Protein AF-A0A5H7LPJ5-F1 (afdb_monomer_lite)

pLDDT: mean 84.42, std 12.91, range [49.91, 97.5]

Foldseek 3Di:
DPVVVVVVVVVVVVLVVLCVVCPVCVQVCLCVVLVQPLQAAKKWLDQVVPDPCVVLVSPDDDFTKIKGWHQDPLSKIKIAIFGLLCLLLQLQDLGWIKIWDRDDSVCVVDFTKIFIFDDDPNDRVPTDGQWIWGWDDADPPQSKTKIATPDGNSPRHDRMDMIHGPRPCRVVSVVVRSVSSNVSNVVVCVVCVVVVVVVVVVD

Structure (mmCIF, N/CA/C/O backbone):
data_AF-A0A5H7LPJ5-F1
#
_entry.id   AF-A0A5H7LPJ5-F1
#
loop_
_atom_site.group_PDB
_atom_site.id
_atom_site.type_symbol
_atom_site.label_atom_id
_atom_site.label_alt_id
_atom_site.label_comp_id
_atom_site.label_asym_id
_atom_site.label_entity_id
_atom_site.label_seq_id
_atom_site.pdbx_PDB_ins_code
_atom_site.Cartn_x
_atom_site.Cartn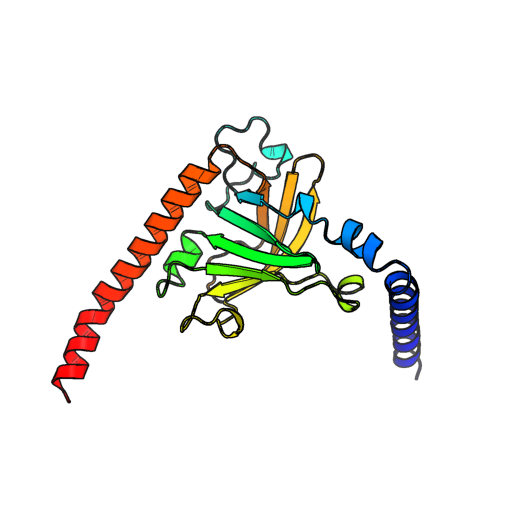_y
_atom_site.Cartn_z
_atom_site.occupancy
_atom_site.B_iso_or_equiv
_atom_site.auth_seq_id
_atom_site.auth_comp_id
_atom_site.auth_asym_id
_atom_site.auth_atom_id
_atom_site.pdbx_PDB_model_num
ATOM 1 N N . MET A 1 1 ? 9.572 -45.113 -7.202 1.00 51.09 1 MET A N 1
ATOM 2 C CA . MET A 1 1 ? 10.387 -44.044 -6.576 1.00 51.09 1 MET A CA 1
ATOM 3 C C . MET A 1 1 ? 11.071 -43.266 -7.692 1.00 51.09 1 MET A C 1
ATOM 5 O O . MET A 1 1 ? 12.027 -43.784 -8.238 1.00 51.09 1 MET A O 1
ATOM 9 N N . SER A 1 2 ? 10.556 -42.117 -8.139 1.00 57.97 2 SER A N 1
ATOM 10 C CA . SER A 1 2 ? 11.246 -41.360 -9.206 1.00 57.97 2 SER A CA 1
ATOM 11 C C . SER A 1 2 ? 10.898 -39.869 -9.174 1.00 57.97 2 SER A C 1
ATOM 13 O O . SER A 1 2 ? 11.783 -39.064 -8.932 1.00 57.97 2 SER A O 1
ATOM 15 N N . GLY A 1 3 ? 9.612 -39.494 -9.200 1.00 49.91 3 GLY A N 1
ATOM 16 C CA . GLY A 1 3 ? 9.219 -38.074 -9.206 1.00 49.91 3 GLY A CA 1
ATOM 17 C C . GLY A 1 3 ? 9.701 -37.254 -7.998 1.00 49.91 3 GLY A C 1
ATOM 18 O O . GLY A 1 3 ? 10.245 -36.174 -8.172 1.00 49.91 3 GLY A O 1
ATOM 19 N N . ARG A 1 4 ? 9.588 -37.785 -6.769 1.00 51.84 4 ARG A N 1
ATOM 20 C CA . ARG A 1 4 ? 9.979 -37.052 -5.544 1.00 51.84 4 ARG A CA 1
ATOM 21 C C . ARG A 1 4 ? 11.476 -36.734 -5.460 1.00 51.84 4 ARG A C 1
ATOM 23 O O . ARG A 1 4 ? 11.831 -35.691 -4.927 1.00 51.84 4 ARG A O 1
ATOM 30 N N . ILE A 1 5 ? 12.340 -37.609 -5.978 1.00 57.28 5 ILE A N 1
ATOM 31 C CA . ILE A 1 5 ? 13.799 -37.421 -5.931 1.00 57.28 5 ILE A CA 1
ATOM 32 C C . ILE A 1 5 ? 14.216 -36.385 -6.976 1.00 57.28 5 ILE A C 1
ATOM 34 O O . ILE A 1 5 ? 14.995 -35.488 -6.669 1.00 57.28 5 ILE A O 1
ATOM 38 N N . THR A 1 6 ? 13.631 -36.440 -8.175 1.00 54.81 6 THR A N 1
ATOM 39 C CA . THR A 1 6 ? 13.908 -35.463 -9.232 1.00 54.81 6 THR A CA 1
ATOM 40 C C . THR A 1 6 ? 13.458 -34.057 -8.833 1.00 54.81 6 THR A C 1
ATOM 42 O O . THR A 1 6 ? 14.228 -33.123 -9.023 1.00 54.81 6 THR A O 1
ATOM 45 N N . THR A 1 7 ? 12.280 -33.900 -8.209 1.00 59.12 7 THR A N 1
ATOM 46 C CA . THR A 1 7 ? 11.801 -32.600 -7.693 1.00 59.12 7 THR A CA 1
ATOM 47 C C . THR A 1 7 ? 12.672 -32.059 -6.557 1.00 59.12 7 THR A C 1
ATOM 49 O O . THR A 1 7 ? 12.912 -30.856 -6.491 1.00 59.12 7 THR A O 1
ATOM 52 N N . LEU A 1 8 ? 13.175 -32.932 -5.675 1.00 55.78 8 LEU A N 1
ATOM 53 C CA . LEU A 1 8 ? 14.124 -32.535 -4.632 1.00 55.78 8 LEU A CA 1
ATOM 54 C C . LEU A 1 8 ? 15.429 -32.026 -5.255 1.00 55.78 8 LEU A C 1
ATOM 56 O O . LEU A 1 8 ? 15.883 -30.947 -4.894 1.00 55.78 8 LEU A O 1
ATOM 60 N N . CYS A 1 9 ? 16.003 -32.737 -6.229 1.00 57.47 9 CYS A N 1
ATOM 61 C CA . CYS A 1 9 ? 17.249 -32.322 -6.878 1.00 57.47 9 CYS A CA 1
ATOM 62 C C . CYS A 1 9 ? 17.126 -30.993 -7.641 1.00 57.47 9 CYS A C 1
ATOM 64 O O . CYS A 1 9 ? 18.038 -30.172 -7.551 1.00 57.47 9 CYS A O 1
ATOM 66 N N . THR A 1 10 ? 16.019 -30.735 -8.346 1.00 61.94 10 THR A N 1
ATOM 67 C CA . THR A 1 10 ? 15.799 -29.428 -8.993 1.00 61.94 10 THR A CA 1
ATOM 68 C C . THR A 1 10 ? 15.574 -28.312 -7.980 1.00 61.94 10 THR A C 1
ATOM 70 O O . THR A 1 10 ? 16.163 -27.246 -8.134 1.00 61.94 10 THR A O 1
ATOM 73 N N . ALA A 1 11 ? 14.804 -28.550 -6.914 1.00 60.78 11 ALA A N 1
ATOM 74 C CA . ALA A 1 11 ? 14.627 -27.563 -5.848 1.00 60.78 11 ALA A CA 1
ATOM 75 C C . ALA A 1 11 ? 15.961 -27.227 -5.156 1.00 60.78 11 ALA A C 1
ATOM 77 O O . ALA A 1 11 ? 16.278 -26.054 -4.969 1.00 60.78 11 ALA A O 1
ATOM 78 N N . PHE A 1 12 ? 16.787 -28.235 -4.851 1.00 61.81 12 PHE A N 1
ATOM 79 C CA . PHE A 1 12 ? 18.124 -28.029 -4.290 1.00 61.81 12 PHE A CA 1
ATOM 80 C C . PHE A 1 12 ? 19.055 -27.294 -5.260 1.00 61.81 12 PHE A C 1
ATOM 82 O O . PHE A 1 12 ? 19.773 -26.397 -4.830 1.00 61.81 12 PHE A O 1
ATOM 89 N N . GLY A 1 13 ? 19.016 -27.607 -6.559 1.00 64.00 13 GLY A N 1
ATOM 90 C CA . GLY A 1 13 ? 19.804 -26.900 -7.573 1.00 64.00 13 GLY A CA 1
ATOM 91 C C . GLY A 1 13 ? 19.461 -25.409 -7.667 1.00 64.00 13 GLY A C 1
ATOM 92 O O . GLY A 1 13 ? 20.364 -24.574 -7.687 1.00 64.00 13 GLY A O 1
ATOM 93 N N . VAL A 1 14 ? 18.168 -25.065 -7.642 1.00 66.50 14 VAL A N 1
ATOM 94 C CA . VAL A 1 14 ? 17.697 -23.666 -7.646 1.00 66.50 14 VAL A CA 1
ATOM 95 C C . VAL A 1 14 ? 18.119 -22.938 -6.368 1.00 66.50 14 VAL A C 1
ATOM 97 O O . VAL A 1 14 ? 18.604 -21.811 -6.437 1.00 66.50 14 VAL A O 1
ATOM 100 N N . VAL A 1 15 ? 18.006 -23.588 -5.205 1.00 67.44 15 VAL A N 1
ATOM 101 C CA . VAL A 1 15 ? 18.429 -23.004 -3.922 1.00 67.44 15 VAL A CA 1
ATOM 102 C C . VAL A 1 15 ? 19.944 -22.783 -3.880 1.00 67.44 15 VAL A C 1
ATOM 104 O O . VAL A 1 15 ? 20.386 -21.720 -3.456 1.00 67.44 15 VAL A O 1
ATOM 107 N N . ILE A 1 16 ? 20.752 -23.735 -4.359 1.00 67.94 16 ILE A N 1
ATOM 108 C CA . ILE A 1 16 ? 22.219 -23.604 -4.394 1.00 67.94 16 ILE A CA 1
ATOM 109 C C . ILE A 1 16 ? 22.643 -22.466 -5.329 1.00 67.94 16 ILE A C 1
ATOM 111 O O . ILE A 1 16 ? 23.499 -21.664 -4.957 1.00 67.94 16 ILE A O 1
ATOM 115 N N . ALA A 1 17 ? 22.022 -22.350 -6.506 1.00 66.00 17 ALA A N 1
ATOM 116 C CA . ALA A 1 17 ? 22.286 -21.249 -7.430 1.00 66.00 17 ALA A CA 1
ATOM 117 C C . ALA A 1 17 ? 21.893 -19.887 -6.828 1.00 66.00 17 ALA A C 1
ATOM 119 O O . ALA A 1 17 ? 22.663 -18.932 -6.919 1.00 66.00 17 ALA A O 1
ATOM 120 N N . ALA A 1 18 ? 20.743 -19.810 -6.148 1.00 67.44 18 ALA A N 1
ATOM 121 C CA . ALA A 1 18 ? 20.301 -18.597 -5.464 1.00 67.44 18 ALA A CA 1
ATOM 122 C C . ALA A 1 18 ? 21.259 -18.191 -4.329 1.00 67.44 18 ALA A C 1
ATOM 124 O O . ALA A 1 18 ? 21.621 -17.022 -4.219 1.00 67.44 18 ALA A O 1
ATOM 125 N N . VAL A 1 19 ? 21.729 -19.147 -3.520 1.00 67.19 19 VAL A N 1
ATOM 126 C CA . VAL A 1 19 ? 22.700 -18.892 -2.440 1.00 67.19 19 VAL A CA 1
ATOM 127 C C . VAL A 1 19 ? 24.057 -18.456 -3.002 1.00 67.19 19 VAL A C 1
ATOM 129 O O . VAL A 1 19 ? 24.646 -17.498 -2.498 1.00 67.19 19 VAL A O 1
ATOM 132 N N . GLY A 1 20 ? 24.531 -19.123 -4.058 1.00 67.19 20 GLY A N 1
ATOM 133 C CA . GLY A 1 20 ? 25.801 -18.818 -4.720 1.00 67.19 20 GLY A CA 1
ATOM 134 C C . GLY A 1 20 ? 25.832 -17.445 -5.394 1.00 67.19 20 GLY A C 1
ATOM 135 O O . GLY A 1 20 ? 26.885 -16.815 -5.412 1.00 67.19 20 GLY A O 1
ATOM 136 N N . LEU A 1 21 ? 24.692 -16.955 -5.893 1.00 64.75 21 LEU A N 1
ATOM 137 C CA . LEU A 1 21 ? 24.551 -15.595 -6.428 1.00 64.75 21 LEU A CA 1
ATOM 138 C C . LEU A 1 21 ? 24.343 -14.549 -5.324 1.00 64.75 21 LEU A C 1
ATOM 140 O O . LEU A 1 21 ? 24.935 -13.475 -5.377 1.00 64.75 21 LEU A O 1
ATOM 144 N N . TYR A 1 22 ? 23.534 -14.847 -4.307 1.00 64.56 22 TYR A N 1
ATOM 145 C CA . TYR A 1 22 ? 23.178 -13.862 -3.286 1.00 64.56 22 TYR A CA 1
ATOM 146 C C . TYR A 1 22 ? 24.328 -13.499 -2.351 1.00 64.56 22 TYR A C 1
ATOM 148 O O . TYR A 1 22 ? 24.534 -12.324 -2.079 1.00 64.56 22 TYR A O 1
ATOM 156 N N . LEU A 1 23 ? 25.069 -14.478 -1.824 1.00 69.00 23 LEU A N 1
ATOM 157 C CA . LEU A 1 23 ? 26.097 -14.210 -0.811 1.00 69.00 23 LEU A CA 1
ATOM 158 C C . LEU A 1 23 ? 27.211 -13.253 -1.285 1.00 69.00 23 LEU A C 1
ATOM 160 O O . LEU A 1 23 ? 27.510 -12.317 -0.541 1.00 69.00 23 LEU A O 1
ATOM 164 N N . PRO A 1 24 ? 27.810 -13.424 -2.480 1.00 69.06 24 PRO A N 1
ATOM 165 C CA . PRO A 1 24 ? 28.863 -12.525 -2.951 1.00 69.06 24 PRO A CA 1
ATOM 166 C C . PRO A 1 24 ? 28.337 -11.171 -3.446 1.00 69.06 24 PRO A C 1
ATOM 168 O O . PRO A 1 24 ? 29.036 -10.172 -3.301 1.00 69.06 24 PRO A O 1
ATOM 171 N N . TYR A 1 25 ? 27.110 -11.110 -3.974 1.00 63.00 25 TYR A N 1
ATOM 172 C CA . TYR A 1 25 ? 26.548 -9.900 -4.592 1.00 63.00 25 TYR A CA 1
ATOM 173 C C . TYR A 1 25 ? 25.425 -9.261 -3.773 1.00 63.00 25 TYR A C 1
ATOM 175 O O . TYR A 1 25 ? 24.684 -8.432 -4.290 1.00 63.00 25 TYR A O 1
ATOM 183 N N . LYS A 1 26 ? 25.279 -9.615 -2.489 1.00 65.12 26 LYS A N 1
ATOM 184 C CA . LYS A 1 26 ? 24.148 -9.209 -1.636 1.00 65.12 26 LYS A CA 1
ATOM 185 C C . LYS A 1 26 ? 23.843 -7.716 -1.715 1.00 65.12 26 LYS A C 1
ATOM 187 O O . LYS A 1 26 ? 22.686 -7.341 -1.836 1.00 65.12 26 LYS A O 1
ATOM 192 N N . ASN A 1 27 ? 24.866 -6.867 -1.649 1.00 63.00 27 ASN A N 1
ATOM 193 C CA . ASN A 1 27 ? 24.681 -5.415 -1.647 1.00 63.00 27 ASN A CA 1
ATOM 194 C C . ASN A 1 27 ? 24.254 -4.879 -3.022 1.00 63.00 27 ASN A C 1
ATOM 196 O O . ASN A 1 27 ? 23.376 -4.026 -3.096 1.00 63.00 27 ASN A O 1
ATOM 200 N N . GLU A 1 28 ? 24.835 -5.403 -4.101 1.00 62.25 28 GLU A N 1
ATOM 201 C CA . GLU A 1 28 ? 24.525 -5.007 -5.481 1.00 62.25 28 GLU A CA 1
ATOM 202 C C . GLU A 1 28 ? 23.151 -5.520 -5.907 1.00 62.25 28 GLU A C 1
ATOM 204 O O . GLU A 1 28 ? 22.348 -4.768 -6.448 1.00 62.25 28 GLU A O 1
ATOM 209 N N . LEU A 1 29 ? 22.838 -6.771 -5.572 1.00 61.22 29 LEU A N 1
ATOM 210 C CA . LEU A 1 29 ? 21.514 -7.353 -5.740 1.00 61.22 29 LEU A CA 1
ATOM 211 C C . LEU A 1 29 ? 20.490 -6.621 -4.887 1.00 61.22 29 LEU A C 1
ATOM 213 O O . LEU A 1 29 ? 19.388 -6.390 -5.358 1.00 61.22 29 LEU A O 1
ATOM 217 N N . ASN A 1 30 ? 20.832 -6.200 -3.668 1.00 62.56 30 ASN A N 1
ATOM 218 C CA . ASN A 1 30 ? 19.891 -5.439 -2.864 1.00 62.56 30 ASN A CA 1
ATOM 219 C C . ASN A 1 30 ? 19.600 -4.058 -3.471 1.00 62.56 30 ASN A C 1
ATOM 221 O O . ASN A 1 30 ? 18.447 -3.632 -3.510 1.00 62.56 30 ASN A O 1
ATOM 225 N N . ALA A 1 31 ? 20.628 -3.375 -3.974 1.00 61.44 31 ALA A N 1
ATOM 226 C CA . ALA A 1 31 ? 20.469 -2.099 -4.662 1.00 61.44 31 ALA A CA 1
ATOM 227 C C . ALA A 1 31 ? 19.680 -2.248 -5.977 1.00 61.44 31 ALA A C 1
ATOM 229 O O . ALA A 1 31 ? 18.799 -1.437 -6.255 1.00 61.44 31 ALA A O 1
ATOM 230 N N . ALA A 1 32 ? 19.953 -3.303 -6.750 1.00 57.56 32 ALA A N 1
ATOM 231 C CA . ALA A 1 32 ? 19.346 -3.548 -8.056 1.00 57.56 32 ALA A CA 1
ATOM 232 C C . ALA A 1 32 ? 17.947 -4.186 -7.998 1.00 57.56 32 ALA A C 1
ATOM 234 O O . ALA A 1 32 ? 17.143 -3.926 -8.887 1.00 57.56 32 ALA A O 1
ATOM 235 N N . LEU A 1 33 ? 17.642 -5.009 -6.989 1.00 58.03 33 LEU A N 1
ATOM 236 C CA . LEU A 1 33 ? 16.351 -5.704 -6.842 1.00 58.03 33 LEU A CA 1
ATOM 237 C C . LEU A 1 33 ? 15.356 -4.951 -5.963 1.00 58.03 33 LEU A C 1
ATOM 239 O O . LEU A 1 33 ? 14.160 -5.183 -6.082 1.00 58.03 33 LEU A O 1
ATOM 243 N N . TYR A 1 34 ? 15.829 -4.099 -5.050 1.00 63.06 34 TYR A N 1
ATOM 244 C CA . TYR A 1 34 ? 14.953 -3.441 -4.070 1.00 63.06 34 TYR A CA 1
ATOM 245 C C . TYR A 1 34 ? 15.004 -1.917 -4.136 1.00 63.06 34 TYR A C 1
ATOM 247 O O . TYR A 1 34 ? 14.311 -1.257 -3.366 1.00 63.06 34 TYR A O 1
ATOM 255 N N . GLN A 1 35 ? 15.813 -1.386 -5.064 1.00 73.50 35 GLN A N 1
ATOM 256 C CA . GLN A 1 35 ? 15.653 -0.104 -5.758 1.00 73.50 35 GLN A CA 1
ATOM 257 C C . GLN A 1 35 ? 15.049 1.000 -4.895 1.00 73.50 35 GLN A C 1
ATOM 259 O O . GLN A 1 35 ? 13.997 1.577 -5.173 1.00 73.50 35 GLN A O 1
ATOM 264 N N . ARG A 1 36 ? 15.775 1.287 -3.815 1.00 82.44 36 ARG A N 1
ATOM 265 C CA . ARG A 1 36 ? 15.397 2.231 -2.766 1.00 82.44 36 ARG A CA 1
ATOM 266 C C . ARG A 1 36 ? 14.892 3.563 -3.319 1.00 82.44 36 ARG A C 1
ATOM 268 O O . ARG A 1 36 ? 13.888 4.078 -2.835 1.00 82.44 36 ARG A O 1
ATOM 275 N N . GLU A 1 37 ? 15.580 4.108 -4.319 1.00 85.19 37 GLU A N 1
ATOM 276 C CA . GLU A 1 37 ? 15.236 5.389 -4.949 1.00 85.19 37 GLU A CA 1
ATOM 277 C C . GLU A 1 37 ? 13.920 5.325 -5.728 1.00 85.19 37 GLU A C 1
ATOM 279 O O . GLU A 1 37 ? 13.111 6.256 -5.665 1.00 85.19 37 GLU A O 1
ATOM 284 N N . PHE A 1 38 ? 13.681 4.214 -6.427 1.00 90.44 38 PHE A N 1
ATOM 285 C CA . PHE A 1 38 ? 12.460 4.017 -7.190 1.00 90.44 38 PHE A CA 1
ATOM 286 C C . PHE A 1 38 ? 11.264 3.860 -6.263 1.00 90.44 38 PHE A C 1
ATOM 288 O O . PHE A 1 38 ? 10.324 4.634 -6.389 1.00 90.44 38 PHE A O 1
ATOM 295 N N . LEU A 1 39 ? 11.318 2.944 -5.294 1.00 91.25 39 LEU A N 1
ATOM 296 C CA . LEU A 1 39 ? 10.176 2.646 -4.426 1.00 91.25 39 LEU A CA 1
ATOM 297 C C . LEU A 1 39 ? 9.866 3.769 -3.425 1.00 91.25 39 LEU A C 1
ATOM 299 O O . LEU A 1 39 ? 8.700 4.006 -3.118 1.00 91.25 39 LEU A O 1
ATOM 303 N N . THR A 1 40 ? 10.873 4.502 -2.939 1.00 93.88 40 THR A N 1
ATOM 304 C CA . T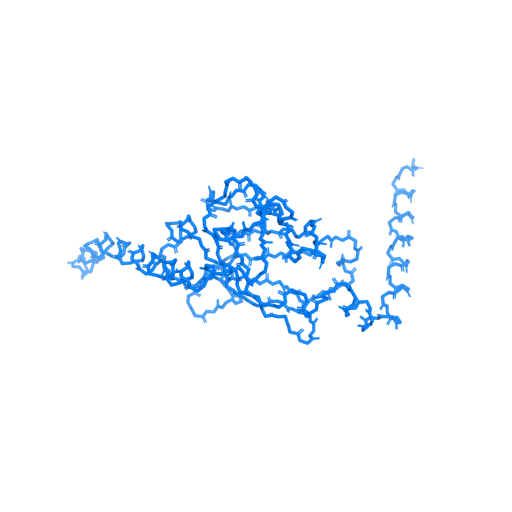HR A 1 40 ? 10.649 5.598 -1.980 1.00 93.88 40 THR A CA 1
ATOM 305 C C . THR A 1 40 ? 9.890 6.748 -2.633 1.00 93.88 40 THR A C 1
ATOM 307 O O . THR A 1 40 ? 10.323 7.273 -3.661 1.00 93.88 40 THR A O 1
ATOM 310 N N . GLY A 1 41 ? 8.802 7.203 -2.016 1.00 95.50 41 GLY A N 1
ATOM 311 C CA . GLY A 1 41 ? 8.072 8.387 -2.459 1.00 95.50 41 GLY A CA 1
ATOM 312 C C . GLY A 1 41 ? 6.560 8.280 -2.314 1.00 95.50 41 GLY A C 1
ATOM 313 O O . GLY A 1 41 ? 6.042 7.476 -1.540 1.00 95.50 41 GLY A O 1
ATOM 314 N N . LYS A 1 42 ? 5.874 9.148 -3.059 1.00 97.44 42 LYS A N 1
ATOM 315 C CA . LYS A 1 42 ? 4.423 9.336 -3.037 1.00 97.44 42 LYS A CA 1
ATOM 316 C C . LYS A 1 42 ? 3.807 8.691 -4.266 1.00 97.44 42 LYS A C 1
ATOM 318 O O . LYS A 1 42 ? 4.226 8.980 -5.385 1.00 97.44 42 LYS A O 1
ATOM 323 N N . TRP A 1 43 ? 2.821 7.842 -4.047 1.00 97.50 43 TRP A N 1
ATOM 324 C CA . TRP A 1 43 ? 2.201 7.000 -5.059 1.00 97.50 43 TRP A CA 1
ATOM 325 C C . TRP A 1 43 ? 0.687 7.126 -4.979 1.00 97.50 43 TRP A C 1
ATOM 327 O O . TRP A 1 43 ? 0.129 7.142 -3.883 1.00 97.50 43 TRP A O 1
ATOM 337 N N . SER A 1 44 ? 0.000 7.194 -6.111 1.00 97.00 44 SER A N 1
ATOM 338 C CA . SER A 1 44 ? -1.462 7.276 -6.112 1.00 97.00 44 SER A CA 1
ATOM 339 C C . SER A 1 44 ? -2.087 6.698 -7.372 1.00 97.00 44 SER A C 1
ATOM 341 O O . SER A 1 44 ? -1.415 6.525 -8.387 1.00 97.00 44 SER A O 1
ATOM 343 N N . THR A 1 45 ? -3.382 6.404 -7.293 1.00 96.44 45 THR A N 1
ATOM 344 C CA . THR A 1 45 ? -4.195 5.899 -8.413 1.00 96.44 45 THR A CA 1
ATOM 345 C C . THR A 1 45 ? -4.794 7.013 -9.278 1.00 96.44 45 THR A C 1
ATOM 347 O O . THR A 1 45 ? -5.261 6.744 -10.380 1.00 96.44 45 THR A O 1
ATOM 350 N N . ASP A 1 46 ? -4.807 8.257 -8.791 1.00 94.44 46 ASP A N 1
ATOM 351 C CA . ASP A 1 46 ? -5.517 9.361 -9.440 1.00 94.44 46 ASP A CA 1
ATOM 352 C C . ASP A 1 46 ? -4.636 10.138 -10.425 1.00 94.44 46 ASP A C 1
ATOM 354 O O . ASP A 1 46 ? -3.798 10.956 -10.037 1.00 94.44 46 ASP A O 1
ATOM 358 N N . ALA A 1 47 ? -4.865 9.879 -11.711 1.00 90.81 47 ALA A N 1
ATOM 359 C CA . ALA A 1 47 ? -4.190 10.527 -12.827 1.00 90.81 47 ALA A CA 1
ATOM 360 C C . ALA A 1 47 ? -4.916 11.782 -13.348 1.00 90.81 47 ALA A C 1
ATOM 362 O O . ALA A 1 47 ? -4.663 12.203 -14.481 1.00 90.81 47 ALA A O 1
ATOM 363 N N . GLU A 1 48 ? -5.816 12.395 -12.573 1.00 86.88 48 GLU A N 1
ATOM 364 C CA . GLU A 1 48 ? -6.394 13.691 -12.937 1.00 86.88 48 GLU A CA 1
ATOM 365 C C . GLU A 1 48 ? -5.269 14.708 -13.218 1.00 86.88 48 GLU A C 1
ATOM 367 O O . GLU A 1 48 ? -4.290 14.822 -12.476 1.00 86.88 48 GLU A O 1
ATOM 372 N N . TYR A 1 49 ? -5.399 15.427 -14.336 1.00 86.31 49 TYR A N 1
ATOM 373 C CA . TYR A 1 49 ? -4.397 16.347 -14.900 1.00 86.31 49 TYR A CA 1
ATOM 374 C C . TYR A 1 49 ? -3.144 15.715 -15.523 1.00 86.31 49 TYR A C 1
ATOM 376 O O . TYR A 1 49 ? -2.241 16.449 -15.931 1.00 86.31 49 TYR A O 1
ATOM 384 N N . ILE A 1 50 ? -3.090 14.392 -15.680 1.00 89.19 50 ILE A N 1
ATOM 385 C CA . ILE A 1 50 ? -2.048 13.729 -16.470 1.00 89.19 50 ILE A CA 1
ATOM 386 C C . ILE A 1 50 ? -2.531 13.477 -17.899 1.00 89.19 50 ILE A C 1
ATOM 388 O O . ILE A 1 50 ? -3.556 12.841 -18.138 1.00 89.19 50 ILE A O 1
ATOM 392 N N . ILE A 1 51 ? -1.746 13.943 -18.869 1.00 84.88 51 ILE A N 1
ATOM 393 C CA . ILE A 1 51 ? -1.896 13.555 -20.274 1.00 84.88 51 ILE A CA 1
ATOM 394 C C . ILE A 1 51 ? -1.291 12.155 -20.447 1.00 84.88 51 ILE A C 1
ATOM 396 O O . ILE A 1 51 ? -0.236 11.874 -19.887 1.00 84.88 51 ILE A O 1
ATOM 400 N N . ASN A 1 52 ? -1.936 11.296 -21.242 1.00 87.75 52 ASN A N 1
ATOM 401 C CA . ASN A 1 52 ? -1.522 9.907 -21.486 1.00 87.75 52 ASN A CA 1
ATOM 402 C C . ASN A 1 52 ? -1.485 9.036 -20.216 1.00 87.75 52 ASN A C 1
ATOM 404 O O . ASN A 1 52 ? -0.577 8.232 -20.033 1.00 87.75 52 ASN A O 1
ATOM 408 N N . SER A 1 53 ? -2.503 9.137 -19.354 1.00 89.44 53 SER A N 1
ATOM 409 C CA . SER A 1 53 ? -2.638 8.277 -18.164 1.00 89.44 53 SER A CA 1
ATOM 410 C C . SER A 1 53 ? -2.619 6.769 -18.470 1.00 89.44 53 SER A C 1
ATOM 412 O O . SER A 1 53 ? -2.293 5.972 -17.592 1.00 89.44 53 SER A O 1
ATOM 414 N N . GLY A 1 54 ? -2.903 6.369 -19.714 1.00 89.88 54 GLY A N 1
ATOM 415 C CA . GLY A 1 54 ? -2.749 4.987 -20.174 1.00 89.88 54 GLY A CA 1
ATOM 416 C C . GLY A 1 54 ? -1.310 4.472 -20.136 1.00 89.88 54 GLY A C 1
ATOM 417 O O . GLY A 1 54 ? -1.113 3.307 -19.807 1.00 89.88 54 GLY A O 1
ATOM 418 N N . ASP A 1 55 ? -0.306 5.328 -20.353 1.00 92.38 55 ASP A N 1
ATOM 419 C CA . ASP A 1 55 ? 1.108 4.937 -20.231 1.00 92.38 55 ASP A CA 1
ATOM 420 C C . ASP A 1 55 ? 1.479 4.606 -18.772 1.00 92.38 55 ASP A C 1
ATOM 422 O O . ASP A 1 55 ? 2.428 3.874 -18.516 1.00 92.38 55 ASP A O 1
ATOM 426 N N . LEU A 1 56 ? 0.700 5.112 -17.807 1.00 91.88 56 LEU A N 1
ATOM 427 C CA . LEU A 1 56 ? 0.835 4.813 -16.379 1.00 91.88 56 LEU A CA 1
ATOM 428 C C . LEU A 1 56 ? 0.023 3.583 -15.941 1.00 91.88 56 LEU A C 1
ATOM 430 O O . LEU A 1 56 ? 0.077 3.213 -14.769 1.00 91.88 56 LEU A O 1
ATOM 434 N N . GLY A 1 57 ? -0.775 2.990 -16.836 1.00 91.25 57 GLY A N 1
ATOM 435 C CA . GLY A 1 57 ? -1.768 1.967 -16.489 1.00 91.25 57 GLY A CA 1
ATOM 436 C C . GLY A 1 57 ? -2.955 2.505 -15.674 1.00 91.25 57 GLY A C 1
ATOM 437 O O . GLY A 1 57 ? -3.648 1.736 -15.006 1.00 91.25 57 GLY A O 1
ATOM 438 N N . LEU A 1 58 ? -3.183 3.825 -15.704 1.00 92.75 58 LEU A N 1
ATOM 439 C CA . LEU A 1 58 ? -4.247 4.533 -14.975 1.00 92.75 58 LEU A CA 1
ATOM 440 C C . LEU A 1 58 ? -5.387 5.003 -15.900 1.00 92.75 58 LEU A C 1
ATOM 442 O O . LEU A 1 58 ? -6.140 5.915 -15.566 1.00 92.75 58 LEU A O 1
ATOM 446 N N . ASP A 1 59 ? -5.530 4.392 -17.075 1.00 87.00 59 ASP A N 1
ATOM 447 C CA . ASP A 1 59 ? -6.664 4.581 -17.992 1.00 87.00 59 ASP A CA 1
ATOM 448 C C . ASP A 1 59 ? -7.946 3.887 -17.503 1.00 87.00 59 ASP A C 1
ATOM 450 O O . ASP A 1 59 ? -9.056 4.254 -17.898 1.00 87.00 59 ASP A O 1
ATOM 454 N N . LYS A 1 60 ? -7.806 2.888 -16.626 1.00 84.50 60 LYS A N 1
ATOM 455 C CA . LYS A 1 60 ? -8.927 2.169 -16.016 1.00 84.50 60 LYS A CA 1
ATOM 456 C C . LYS A 1 60 ? -9.353 2.841 -14.709 1.00 84.50 60 LYS A C 1
ATOM 458 O O . LYS A 1 60 ? -8.497 3.068 -13.852 1.00 84.50 60 LYS A O 1
ATOM 463 N N . PRO A 1 61 ? -10.663 3.077 -14.498 1.00 80.81 61 PRO A N 1
ATOM 464 C CA . PRO A 1 61 ? -11.162 3.606 -13.235 1.00 80.81 61 PRO A CA 1
ATOM 465 C C . PRO A 1 61 ? -10.751 2.725 -12.051 1.00 80.81 61 PRO A C 1
ATOM 467 O O . PRO A 1 61 ? -11.015 1.521 -12.035 1.00 80.81 61 PRO A O 1
ATOM 470 N N . GLN A 1 62 ? -10.130 3.343 -11.051 1.00 88.31 62 GLN A N 1
ATOM 471 C CA . GLN A 1 62 ? -9.774 2.741 -9.769 1.00 88.31 62 GLN A CA 1
ATOM 472 C C . GLN A 1 62 ? -10.205 3.694 -8.653 1.00 88.31 62 GLN A C 1
ATOM 474 O O . GLN A 1 62 ? -10.314 4.900 -8.866 1.00 88.31 62 GLN A O 1
ATOM 479 N N . LEU A 1 63 ? -10.470 3.153 -7.464 1.00 91.06 63 LEU A N 1
ATOM 480 C CA . LEU A 1 63 ? -10.735 3.984 -6.290 1.00 91.06 63 LEU A CA 1
ATOM 481 C C . LEU A 1 63 ? -9.518 4.868 -5.992 1.00 91.06 63 LEU A C 1
ATOM 483 O O . LEU A 1 63 ? -8.379 4.471 -6.261 1.00 91.06 63 LEU A O 1
ATOM 487 N N . ILE A 1 64 ? -9.755 6.049 -5.422 1.00 94.50 64 ILE A N 1
ATOM 488 C CA . ILE A 1 64 ? -8.678 6.947 -5.004 1.00 94.50 64 ILE A CA 1
ATOM 489 C C . ILE A 1 64 ? -7.913 6.279 -3.860 1.00 94.50 64 ILE A C 1
ATOM 491 O O . ILE A 1 64 ? -8.483 5.910 -2.831 1.00 94.50 64 ILE A O 1
ATOM 495 N N . MET A 1 65 ? -6.611 6.106 -4.062 1.00 96.12 65 MET A N 1
ATOM 496 C CA . MET A 1 65 ? -5.693 5.566 -3.068 1.00 96.12 65 MET A CA 1
ATOM 497 C C . MET A 1 65 ? -4.414 6.384 -3.073 1.00 96.12 65 MET A C 1
ATOM 499 O O . MET A 1 65 ? -3.929 6.793 -4.133 1.00 96.12 65 MET A O 1
ATOM 503 N N . THR A 1 66 ? -3.850 6.582 -1.889 1.00 97.38 66 THR A N 1
ATOM 504 C CA . THR A 1 66 ? -2.536 7.199 -1.712 1.00 97.38 66 THR A CA 1
ATOM 505 C C . THR A 1 66 ? -1.652 6.275 -0.903 1.00 97.38 66 THR A C 1
ATOM 507 O O . THR A 1 66 ? -2.067 5.773 0.142 1.00 97.38 66 THR A O 1
ATOM 510 N N . VAL A 1 67 ? -0.423 6.092 -1.368 1.00 97.00 67 VAL A N 1
ATOM 511 C CA . VAL A 1 67 ? 0.603 5.311 -0.690 1.00 97.00 67 VAL A CA 1
ATOM 512 C C . VAL A 1 67 ? 1.857 6.161 -0.541 1.00 97.00 67 VAL A C 1
ATOM 514 O O . VAL A 1 67 ? 2.327 6.774 -1.501 1.00 97.00 67 VAL A O 1
ATOM 517 N N . GLN A 1 68 ? 2.408 6.205 0.665 1.00 96.38 68 GLN A N 1
ATOM 518 C CA . GLN A 1 68 ? 3.711 6.807 0.936 1.00 96.38 68 GLN A CA 1
ATOM 519 C C . GLN A 1 68 ? 4.664 5.710 1.364 1.00 96.38 68 GLN A C 1
ATOM 521 O O . GLN A 1 68 ? 4.370 4.989 2.312 1.00 96.38 68 GLN A O 1
ATOM 526 N N . LEU A 1 69 ? 5.785 5.579 0.663 1.00 94.88 69 LEU A N 1
ATOM 527 C CA . LEU A 1 69 ? 6.781 4.547 0.920 1.00 94.88 69 LEU A CA 1
ATOM 528 C C . LEU A 1 69 ? 8.104 5.173 1.338 1.00 94.88 69 LEU A C 1
ATOM 530 O O . LEU A 1 69 ? 8.623 6.065 0.660 1.00 94.88 69 LEU A O 1
ATOM 534 N N . PHE A 1 70 ? 8.683 4.631 2.399 1.00 92.94 70 PHE A N 1
ATOM 535 C CA . PHE A 1 70 ? 10.033 4.897 2.861 1.00 92.94 70 PHE A CA 1
ATOM 536 C C . PHE A 1 70 ? 10.793 3.577 2.869 1.00 92.94 70 PHE A C 1
ATOM 538 O O . PHE A 1 70 ? 10.435 2.644 3.585 1.00 92.94 70 PHE A O 1
ATOM 545 N N . VAL A 1 71 ? 11.829 3.486 2.038 1.00 91.25 71 VAL A N 1
ATOM 546 C CA . VAL A 1 71 ? 12.668 2.289 1.979 1.00 91.25 71 VAL A CA 1
ATOM 547 C C . VAL A 1 71 ? 13.932 2.517 2.800 1.00 91.25 71 VAL A C 1
ATOM 549 O O . VAL A 1 71 ? 14.686 3.478 2.578 1.00 91.25 71 VAL A O 1
ATOM 552 N N . ASP A 1 72 ? 14.160 1.628 3.755 1.00 89.19 72 ASP A N 1
ATOM 553 C CA . ASP A 1 72 ? 15.262 1.689 4.702 1.00 89.19 72 ASP A CA 1
ATOM 554 C C . ASP A 1 72 ? 16.577 1.167 4.111 1.00 89.19 72 ASP A C 1
ATOM 556 O O . ASP A 1 72 ? 16.644 0.638 2.998 1.00 89.19 72 ASP A O 1
ATOM 560 N N . LYS A 1 73 ? 17.678 1.351 4.851 1.00 83.81 73 LYS A N 1
ATOM 561 C CA . LYS A 1 73 ? 19.019 0.937 4.391 1.00 83.81 73 LYS A CA 1
ATOM 562 C C . LYS A 1 73 ? 19.145 -0.572 4.182 1.00 83.81 73 LYS A C 1
ATOM 564 O O . LYS A 1 73 ? 19.926 -0.994 3.334 1.00 83.81 73 LYS A O 1
ATOM 569 N N . ASP A 1 74 ? 18.426 -1.368 4.965 1.00 82.88 74 ASP A N 1
ATOM 570 C CA . ASP A 1 74 ? 18.393 -2.826 4.836 1.00 82.88 74 ASP A CA 1
ATOM 571 C C . ASP A 1 74 ? 17.365 -3.303 3.789 1.00 82.88 74 ASP A C 1
ATOM 573 O O . ASP A 1 74 ? 17.247 -4.504 3.543 1.00 82.88 74 ASP A O 1
ATOM 577 N N . GLY A 1 75 ? 16.658 -2.369 3.144 1.00 83.75 75 GLY A N 1
ATOM 578 C CA . GLY A 1 75 ? 15.643 -2.628 2.133 1.00 83.75 75 GLY A CA 1
ATOM 579 C C . GLY A 1 75 ? 14.257 -2.923 2.699 1.00 83.75 75 GLY A C 1
ATOM 580 O O . GLY A 1 75 ? 13.349 -3.169 1.897 1.00 83.75 75 GLY A O 1
ATOM 581 N N . SER A 1 76 ? 14.062 -2.913 4.025 1.00 89.38 76 SER A N 1
ATOM 582 C CA . SER A 1 76 ? 12.717 -2.927 4.607 1.00 89.38 76 SER A CA 1
ATOM 583 C C . SER A 1 76 ? 11.934 -1.696 4.135 1.00 89.38 76 SER A C 1
ATOM 585 O O . SER A 1 76 ? 12.504 -0.702 3.676 1.00 89.38 76 SER A O 1
ATOM 587 N N . ILE A 1 77 ? 10.613 -1.814 4.122 1.00 91.19 77 ILE A N 1
ATOM 588 C CA . ILE A 1 77 ? 9.721 -0.754 3.667 1.00 91.19 77 ILE A CA 1
ATOM 589 C C . ILE A 1 77 ? 8.757 -0.459 4.791 1.00 91.19 77 ILE A C 1
ATOM 591 O O . ILE A 1 77 ? 8.067 -1.368 5.253 1.00 91.19 77 ILE A O 1
ATOM 595 N N . ASP A 1 78 ? 8.683 0.815 5.140 1.00 91.50 78 ASP A N 1
ATOM 596 C CA . ASP A 1 78 ? 7.669 1.374 6.012 1.00 91.50 78 ASP A CA 1
ATOM 597 C C . ASP A 1 78 ? 6.923 2.472 5.271 1.00 91.50 78 ASP A C 1
ATOM 599 O O . ASP A 1 78 ? 7.471 3.192 4.435 1.00 91.50 78 ASP A O 1
ATOM 603 N N . GLY A 1 79 ? 5.640 2.597 5.559 1.00 92.75 79 GLY A N 1
ATOM 604 C CA . GLY A 1 79 ? 4.792 3.470 4.785 1.00 92.75 79 GLY A CA 1
ATOM 605 C C . GLY A 1 79 ? 3.373 3.528 5.293 1.00 92.75 79 GLY A C 1
ATOM 606 O O . GLY A 1 79 ? 3.014 2.924 6.306 1.00 92.75 79 GLY A O 1
ATOM 607 N N . GLU A 1 80 ? 2.565 4.251 4.541 1.00 93.88 80 GLU A N 1
ATOM 608 C CA . GLU A 1 80 ? 1.151 4.460 4.807 1.00 93.88 80 GLU A CA 1
ATOM 609 C C . GLU A 1 80 ? 0.366 4.151 3.538 1.00 93.88 80 GLU A C 1
ATOM 611 O O . GLU A 1 80 ? 0.792 4.527 2.443 1.00 93.88 80 GLU A O 1
ATOM 616 N N . PHE A 1 81 ? -0.763 3.463 3.683 1.00 94.75 81 PHE A N 1
ATOM 617 C CA . PHE A 1 81 ? -1.679 3.165 2.587 1.00 94.75 81 PHE A CA 1
ATOM 618 C C . PHE A 1 81 ? -3.071 3.613 3.000 1.00 94.75 81 PHE A C 1
ATOM 620 O O . PHE A 1 81 ? -3.644 3.069 3.940 1.00 94.75 81 PHE A O 1
ATOM 627 N N . ILE A 1 82 ? -3.644 4.558 2.261 1.00 94.88 82 ILE A N 1
ATOM 628 C CA . ILE A 1 82 ? -4.963 5.106 2.568 1.00 94.88 82 ILE A CA 1
ATOM 629 C C . ILE A 1 82 ? -5.886 4.961 1.364 1.00 94.88 82 ILE A C 1
ATOM 631 O O . ILE A 1 82 ? -5.505 5.255 0.230 1.00 94.88 82 ILE A O 1
ATOM 635 N N . SER A 1 83 ? -7.113 4.528 1.635 1.00 95.00 83 SER A N 1
ATOM 636 C CA . SER A 1 83 ? -8.245 4.548 0.714 1.00 95.00 83 SER A CA 1
ATOM 637 C C . SER A 1 83 ? -9.544 4.663 1.512 1.00 95.00 83 SER A C 1
ATOM 639 O O . SER A 1 83 ? -9.588 4.284 2.684 1.00 95.00 83 SER A O 1
ATOM 641 N N . GLU A 1 84 ? -10.613 5.151 0.884 1.00 94.38 84 GLU A N 1
ATOM 642 C CA . GLU A 1 84 ? -11.935 5.240 1.525 1.00 94.38 84 GLU A CA 1
ATOM 643 C C . GLU A 1 84 ? -12.403 3.875 2.045 1.00 94.38 84 GLU A C 1
ATOM 645 O O . GLU A 1 84 ? -12.785 3.745 3.206 1.00 94.38 84 GLU A O 1
ATOM 650 N N . GLY A 1 85 ? -12.287 2.838 1.206 1.00 92.94 85 GLY A N 1
ATOM 651 C CA . GLY A 1 85 ? -12.713 1.480 1.546 1.00 92.94 85 GLY A CA 1
ATOM 652 C C . GLY A 1 85 ? -11.992 0.925 2.773 1.00 92.94 85 GLY A C 1
ATOM 653 O O . GLY A 1 85 ? -12.636 0.408 3.686 1.00 92.94 85 GLY A O 1
ATOM 654 N N . LEU A 1 86 ? -10.670 1.102 2.851 1.00 92.94 86 LEU A N 1
ATOM 655 C CA . LEU A 1 86 ? -9.916 0.682 4.030 1.00 92.94 86 LEU A CA 1
ATOM 656 C C . LEU A 1 86 ? -10.345 1.465 5.271 1.00 92.94 86 LEU A C 1
ATOM 658 O O . LEU A 1 86 ? -10.488 0.871 6.334 1.00 92.94 86 LEU A O 1
ATOM 662 N N . CYS A 1 87 ? -10.604 2.764 5.148 1.00 92.81 87 CYS A N 1
ATOM 663 C CA . CYS A 1 87 ? -11.015 3.593 6.276 1.00 92.81 87 CYS A CA 1
ATOM 664 C C . CYS A 1 87 ? -12.421 3.280 6.798 1.00 92.81 87 CYS A C 1
ATOM 666 O O . CYS A 1 87 ? -12.664 3.396 7.999 1.00 92.81 87 CYS A O 1
ATOM 668 N N . ASP A 1 88 ? -13.333 2.835 5.939 1.00 92.25 88 ASP A N 1
ATOM 669 C CA . ASP A 1 88 ? -14.658 2.364 6.356 1.00 92.25 88 ASP A CA 1
ATOM 670 C C . ASP A 1 88 ? -14.619 0.958 6.963 1.00 92.25 88 ASP A C 1
ATOM 672 O O . ASP A 1 88 ? -15.358 0.667 7.906 1.00 92.25 88 ASP A O 1
ATOM 676 N N . ALA A 1 89 ? -13.747 0.080 6.458 1.00 90.25 89 ALA A N 1
ATOM 677 C CA . ALA A 1 89 ? -13.584 -1.269 6.997 1.00 90.25 89 ALA A CA 1
ATOM 678 C C . ALA A 1 89 ? -12.763 -1.309 8.292 1.00 90.25 89 ALA A C 1
ATOM 680 O O . ALA A 1 89 ? -12.912 -2.227 9.101 1.00 90.25 89 ALA A O 1
ATOM 681 N N . MET A 1 90 ? -11.902 -0.313 8.499 1.00 88.81 90 MET A N 1
ATOM 682 C CA . MET A 1 90 ? -10.979 -0.222 9.627 1.00 88.81 90 MET A CA 1
ATOM 683 C C . MET A 1 90 ? -11.118 1.104 10.394 1.00 88.81 90 MET A C 1
ATOM 685 O O . MET A 1 90 ? -10.122 1.793 10.621 1.00 88.81 90 MET A O 1
ATOM 689 N N . PRO A 1 91 ? -12.317 1.446 10.898 1.00 86.62 91 PRO A N 1
ATOM 690 C CA . PRO A 1 91 ? -12.586 2.757 11.484 1.00 86.62 91 PRO A CA 1
ATOM 691 C C . PRO A 1 91 ? -12.039 2.936 12.911 1.00 86.62 91 PRO A C 1
ATOM 693 O O . PRO A 1 91 ? -12.352 3.921 13.562 1.00 86.62 91 PRO A O 1
ATOM 696 N N . LEU A 1 92 ? -11.245 2.003 13.452 1.00 83.19 92 LEU A N 1
ATOM 697 C CA . LEU A 1 92 ? -10.661 2.172 14.794 1.00 83.19 92 LEU A CA 1
ATOM 698 C C . LEU A 1 92 ? -9.569 3.248 14.816 1.00 83.19 92 LEU A C 1
ATOM 700 O O . LEU A 1 92 ? -9.309 3.850 15.855 1.00 83.19 92 LEU A O 1
ATOM 704 N N . THR A 1 93 ? -8.885 3.450 13.692 1.00 77.88 93 THR A N 1
ATOM 705 C CA . THR A 1 93 ? -7.799 4.418 13.564 1.00 77.88 93 THR A CA 1
ATOM 706 C C . THR A 1 93 ? -7.631 4.831 12.109 1.00 77.88 93 THR A C 1
ATOM 708 O O . THR A 1 93 ? -7.825 4.027 11.201 1.00 77.88 93 THR A O 1
ATOM 711 N N . TRP A 1 94 ? -7.199 6.072 11.899 1.00 74.69 94 TRP A N 1
ATOM 712 C CA . TRP A 1 94 ? -6.760 6.570 10.597 1.00 74.69 94 TRP A CA 1
ATOM 713 C C . TRP A 1 94 ? -5.325 6.146 10.241 1.00 74.69 94 TRP A C 1
ATOM 715 O O . TRP A 1 94 ? -4.867 6.433 9.142 1.00 74.69 94 TRP A O 1
ATOM 725 N N . ASN A 1 95 ? -4.595 5.492 11.154 1.00 82.31 95 ASN A N 1
ATOM 726 C CA . ASN A 1 95 ? -3.217 5.068 10.919 1.00 82.31 95 ASN A CA 1
ATOM 727 C C . ASN A 1 95 ? -3.179 3.652 10.318 1.00 82.31 95 ASN A C 1
ATOM 729 O O . ASN A 1 95 ? -3.255 2.646 11.038 1.00 82.31 95 ASN A O 1
ATOM 733 N N . ILE A 1 96 ? -3.094 3.601 8.987 1.00 89.06 96 ILE A N 1
ATOM 734 C CA . ILE A 1 96 ? -3.043 2.373 8.190 1.00 89.06 96 ILE A CA 1
ATOM 735 C C . ILE A 1 96 ? -1.649 2.257 7.585 1.00 89.06 96 ILE A C 1
ATOM 737 O O . ILE A 1 96 ? -1.281 2.978 6.654 1.00 89.06 96 ILE A O 1
ATOM 741 N N . THR A 1 97 ? -0.862 1.337 8.123 1.00 91.44 97 THR A N 1
ATOM 742 C CA . THR A 1 97 ? 0.534 1.187 7.732 1.00 91.44 97 THR A CA 1
ATOM 743 C C . THR A 1 97 ? 0.663 0.216 6.576 1.00 91.44 97 THR A C 1
ATOM 745 O O . THR A 1 97 ? -0.141 -0.706 6.401 1.00 91.44 97 THR A O 1
ATOM 748 N N . PHE A 1 98 ? 1.711 0.419 5.792 1.00 93.69 98 PHE A N 1
ATOM 749 C CA . PHE A 1 98 ? 2.060 -0.443 4.684 1.00 93.69 98 PHE A CA 1
ATOM 750 C C . PHE A 1 98 ? 3.528 -0.811 4.777 1.00 93.69 98 PHE A C 1
ATOM 752 O O . PHE A 1 98 ? 4.404 0.036 4.620 1.00 93.69 98 PHE A O 1
ATOM 759 N N . ASN A 1 99 ? 3.782 -2.078 5.089 1.00 92.88 99 ASN A N 1
ATOM 760 C CA . ASN A 1 99 ? 5.105 -2.537 5.476 1.00 92.88 99 ASN A CA 1
ATOM 761 C C . ASN A 1 99 ? 5.556 -3.716 4.624 1.00 92.88 99 ASN A C 1
ATOM 763 O O . ASN A 1 99 ? 4.753 -4.526 4.149 1.00 92.88 99 ASN A O 1
ATOM 767 N N . SER A 1 100 ? 6.863 -3.865 4.484 1.00 91.69 100 SER A N 1
ATOM 768 C CA . SER A 1 100 ? 7.454 -5.084 3.959 1.00 91.69 100 SER A CA 1
ATOM 769 C C . SER A 1 100 ? 8.809 -5.336 4.601 1.00 91.69 100 SER A C 1
ATOM 771 O O . SER A 1 100 ? 9.676 -4.465 4.587 1.00 91.69 100 SER A O 1
ATOM 773 N N . ASP A 1 101 ? 9.010 -6.548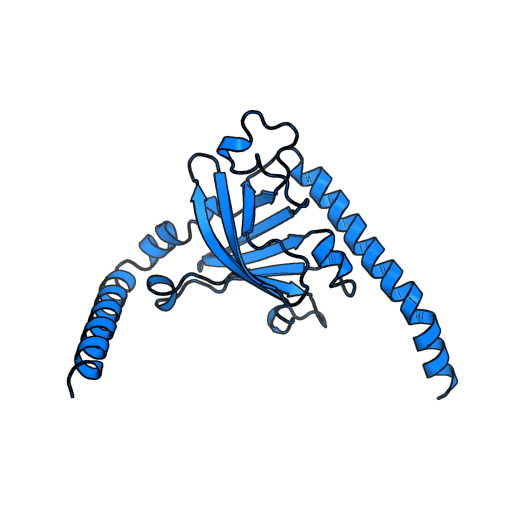 5.117 1.00 89.19 101 ASP A N 1
ATOM 774 C CA . ASP A 1 101 ? 10.266 -6.945 5.757 1.00 89.19 101 ASP A CA 1
ATOM 775 C C . ASP A 1 101 ? 11.458 -6.776 4.818 1.00 89.19 101 ASP A C 1
ATOM 777 O O . ASP A 1 101 ? 11.307 -6.812 3.588 1.00 89.19 101 ASP A O 1
ATOM 781 N N . SER A 1 102 ? 12.650 -6.612 5.395 1.00 86.25 102 SER A N 1
ATOM 782 C CA . SER A 1 102 ? 13.865 -6.540 4.599 1.00 86.25 102 SER A CA 1
ATOM 783 C C . SER A 1 102 ? 14.024 -7.797 3.738 1.00 86.25 102 SER A C 1
ATOM 785 O O . SER A 1 102 ? 13.730 -8.919 4.170 1.00 86.25 102 SER A O 1
ATOM 787 N N . PRO A 1 103 ? 14.458 -7.633 2.484 1.00 78.94 103 PRO A N 1
ATOM 788 C CA . PRO A 1 103 ? 14.578 -8.756 1.584 1.00 78.94 103 PRO A CA 1
ATOM 789 C C . PRO A 1 103 ? 15.585 -9.804 2.056 1.00 78.94 103 PRO A C 1
ATOM 791 O O . PRO A 1 103 ? 16.689 -9.508 2.517 1.00 78.94 103 PRO A O 1
ATOM 794 N N . SER A 1 104 ? 15.212 -11.062 1.867 1.00 77.31 104 SER A N 1
ATOM 795 C CA . SER A 1 104 ? 15.970 -12.241 2.270 1.00 77.31 104 SER A CA 1
ATOM 796 C C . SER A 1 104 ? 16.266 -13.153 1.076 1.00 77.31 104 SER A C 1
ATOM 798 O O . SER A 1 104 ? 15.737 -12.973 -0.020 1.00 77.31 104 SER A O 1
ATOM 800 N N . LEU A 1 105 ? 17.065 -14.199 1.298 1.00 73.31 105 LEU A N 1
ATOM 801 C CA . LEU A 1 105 ? 17.324 -15.258 0.310 1.00 73.31 105 LEU A CA 1
ATOM 802 C C . LEU A 1 105 ? 16.042 -15.879 -0.266 1.00 73.31 105 LEU A C 1
ATOM 804 O O . LEU A 1 105 ? 16.003 -16.258 -1.433 1.00 73.31 105 LEU A O 1
ATOM 808 N N . ILE A 1 106 ? 14.981 -15.964 0.538 1.00 77.44 106 ILE A N 1
ATOM 809 C CA . ILE A 1 106 ? 13.692 -16.524 0.116 1.00 77.44 106 ILE A CA 1
ATOM 810 C C . ILE A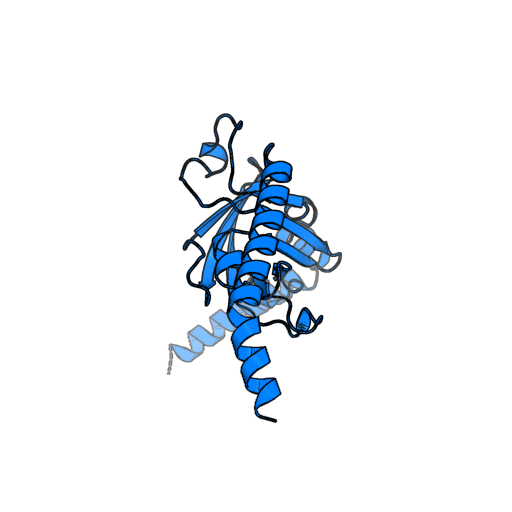 1 106 ? 13.066 -15.655 -0.982 1.00 77.44 106 ILE A C 1
ATOM 812 O O . ILE A 1 106 ? 12.384 -16.177 -1.865 1.00 77.44 106 ILE A O 1
ATOM 816 N N . ASN A 1 107 ? 13.352 -14.349 -0.977 1.00 76.62 107 ASN A N 1
ATOM 817 C CA . ASN A 1 107 ? 12.788 -13.399 -1.927 1.00 76.62 107 ASN A CA 1
ATOM 818 C C . ASN A 1 107 ? 13.345 -13.530 -3.356 1.00 76.62 107 ASN A C 1
ATOM 820 O O . ASN A 1 107 ? 12.769 -12.966 -4.278 1.00 76.62 107 ASN A O 1
ATOM 824 N N . PHE A 1 108 ? 14.398 -14.333 -3.558 1.00 69.62 108 PHE A N 1
ATOM 825 C CA . PHE A 1 108 ? 14.877 -14.721 -4.894 1.00 69.62 108 PHE A CA 1
ATOM 826 C C . PHE A 1 108 ? 13.985 -15.755 -5.577 1.00 69.62 108 PHE A C 1
ATOM 828 O O . PHE A 1 108 ? 13.993 -15.871 -6.799 1.00 69.62 108 PHE A O 1
ATOM 835 N N . ILE A 1 109 ? 13.253 -16.541 -4.788 1.00 71.00 109 ILE A N 1
ATOM 836 C CA . ILE A 1 109 ? 12.409 -17.633 -5.285 1.00 71.00 109 ILE A CA 1
ATOM 837 C C . ILE A 1 109 ? 10.935 -17.243 -5.179 1.00 71.00 109 ILE A C 1
ATOM 839 O O . ILE A 1 109 ? 10.136 -17.553 -6.060 1.00 71.00 109 ILE A O 1
ATOM 843 N N . PHE A 1 110 ? 10.566 -16.549 -4.103 1.00 78.75 110 PHE A N 1
ATOM 844 C CA . PHE A 1 110 ? 9.197 -16.140 -3.832 1.00 78.75 110 PHE A CA 1
ATOM 845 C C . PHE A 1 110 ? 9.086 -14.626 -3.815 1.00 78.75 110 PHE A C 1
ATOM 847 O O . PHE A 1 110 ? 9.875 -13.941 -3.174 1.00 78.75 110 PHE A O 1
ATOM 854 N N . ALA A 1 111 ? 8.054 -14.096 -4.462 1.00 80.69 111 ALA A N 1
ATOM 855 C CA . ALA A 1 111 ? 7.839 -12.661 -4.462 1.00 80.69 111 ALA A CA 1
ATOM 856 C C . ALA A 1 111 ? 7.671 -12.107 -3.042 1.00 80.69 111 ALA A C 1
ATOM 858 O O . ALA A 1 111 ? 7.044 -12.719 -2.168 1.00 80.69 111 ALA A O 1
ATOM 859 N N . ARG A 1 112 ? 8.242 -10.923 -2.838 1.00 85.38 112 ARG A N 1
ATOM 860 C CA . ARG A 1 112 ? 8.145 -10.167 -1.595 1.00 85.38 112 ARG A CA 1
ATOM 861 C C . ARG A 1 112 ? 6.687 -9.819 -1.298 1.00 85.38 112 ARG A C 1
ATOM 863 O O . ARG A 1 112 ? 5.918 -9.473 -2.194 1.00 85.38 112 ARG A O 1
ATOM 870 N N . LYS A 1 113 ? 6.314 -9.936 -0.025 1.00 90.44 113 LYS A N 1
ATOM 871 C CA . LYS A 1 113 ? 4.971 -9.620 0.461 1.00 90.44 113 LYS A CA 1
ATOM 872 C C . LYS A 1 113 ? 4.959 -8.227 1.058 1.00 90.44 113 LYS A C 1
ATOM 874 O O . LYS A 1 113 ? 5.818 -7.902 1.873 1.00 90.44 113 LYS A O 1
ATOM 879 N N . PHE A 1 114 ? 3.952 -7.458 0.695 1.00 93.56 114 PHE A N 1
ATOM 880 C CA . PHE A 1 114 ? 3.658 -6.161 1.276 1.00 93.56 114 PHE A CA 1
ATOM 881 C C . PHE A 1 114 ? 2.396 -6.300 2.116 1.00 93.56 114 PHE A C 1
ATOM 883 O O . PHE A 1 114 ? 1.448 -6.962 1.701 1.00 93.56 114 PHE A O 1
ATOM 890 N N . GLN A 1 115 ? 2.390 -5.754 3.318 1.00 95.00 115 GLN A N 1
ATOM 891 C CA . GLN A 1 115 ? 1.341 -5.984 4.300 1.00 95.00 115 GLN A CA 1
ATOM 892 C C . GLN A 1 115 ? 0.698 -4.662 4.669 1.00 95.00 115 GLN A C 1
ATOM 894 O O . GLN A 1 115 ? 1.394 -3.734 5.069 1.00 95.00 115 GLN A O 1
ATOM 899 N N . ILE A 1 116 ? -0.627 -4.607 4.565 1.00 94.12 116 ILE A N 1
ATOM 900 C CA . ILE A 1 116 ? -1.419 -3.514 5.121 1.00 94.12 116 ILE A CA 1
ATOM 901 C C . ILE A 1 116 ? -1.818 -3.922 6.534 1.00 94.12 116 ILE A C 1
ATOM 903 O O . ILE A 1 116 ? -2.316 -5.037 6.750 1.00 94.12 116 ILE A O 1
ATOM 907 N N . ARG A 1 117 ? -1.576 -3.035 7.497 1.00 91.88 117 ARG A N 1
ATOM 908 C CA . ARG A 1 117 ? -1.893 -3.246 8.910 1.00 91.88 117 ARG A CA 1
ATOM 909 C C . ARG A 1 117 ? -2.663 -2.052 9.451 1.00 91.88 117 ARG A C 1
ATOM 911 O O . ARG A 1 117 ? -2.440 -0.915 9.048 1.00 91.88 117 ARG A O 1
ATOM 918 N N . GLN A 1 118 ? -3.555 -2.322 10.392 1.00 85.88 118 GLN A N 1
ATOM 919 C CA . GLN A 1 118 ? -4.252 -1.286 11.146 1.00 85.88 118 GLN A CA 1
ATOM 920 C C . GLN A 1 118 ? -3.578 -1.128 12.503 1.00 85.88 118 GLN A C 1
ATOM 922 O O . GLN A 1 118 ? -3.463 -2.120 13.223 1.00 85.88 118 GLN A O 1
ATOM 927 N N . LEU A 1 119 ? -3.170 0.088 12.878 1.00 80.62 119 LEU A N 1
ATOM 928 C CA . LEU A 1 119 ? -2.537 0.311 14.176 1.00 80.62 119 LEU A CA 1
ATOM 929 C C . LEU A 1 119 ? -3.476 -0.084 15.331 1.00 80.62 119 LEU A C 1
ATOM 931 O O . LEU A 1 119 ? -4.511 0.540 15.556 1.00 80.62 119 LEU A O 1
ATOM 935 N N . VAL A 1 120 ? -3.072 -1.080 16.119 1.00 76.62 120 VAL A N 1
ATOM 936 C CA . VAL A 1 120 ? -3.775 -1.491 17.343 1.00 76.62 120 VAL A CA 1
ATOM 937 C C . VAL A 1 120 ? -2.831 -1.363 18.539 1.00 76.62 120 VAL A C 1
ATOM 939 O O . VAL A 1 120 ? -1.698 -1.840 18.511 1.00 76.62 120 VAL A O 1
ATOM 942 N N . ASN A 1 121 ? -3.298 -0.712 19.610 1.00 67.94 121 ASN A N 1
ATOM 943 C CA . ASN A 1 121 ? -2.578 -0.554 20.885 1.00 67.94 121 ASN A CA 1
ATOM 944 C C . ASN A 1 121 ? -1.179 0.089 20.779 1.00 67.94 121 ASN A 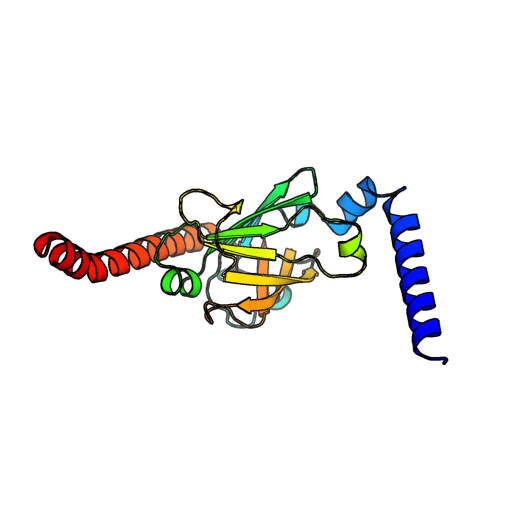C 1
ATOM 946 O O . ASN A 1 121 ? -0.291 -0.225 21.569 1.00 67.94 121 ASN A O 1
ATOM 950 N N . GLY A 1 122 ? -0.967 0.983 19.808 1.00 66.69 122 GLY A N 1
ATOM 951 C CA . GLY A 1 122 ? 0.288 1.734 19.664 1.00 66.69 122 GLY A CA 1
ATOM 952 C C . GLY A 1 122 ? 1.503 0.900 19.234 1.00 66.69 122 GLY A C 1
ATOM 953 O O . GLY A 1 122 ? 2.619 1.408 19.284 1.00 66.69 122 GLY A O 1
ATOM 954 N N . ALA A 1 123 ? 1.306 -0.355 18.815 1.00 67.00 123 ALA A N 1
ATOM 955 C CA . ALA A 1 123 ? 2.377 -1.270 18.425 1.00 67.00 123 ALA A CA 1
ATOM 956 C C . ALA A 1 123 ? 2.166 -1.782 16.990 1.00 67.00 123 ALA A C 1
ATOM 958 O O . ALA A 1 123 ? 1.278 -2.597 16.730 1.00 67.00 123 ALA A O 1
ATOM 959 N N . MET A 1 124 ? 2.979 -1.301 16.043 1.00 66.38 124 MET A N 1
ATOM 960 C CA . MET A 1 124 ? 2.869 -1.655 14.616 1.00 66.38 124 MET A CA 1
ATOM 961 C C . MET A 1 124 ? 3.277 -3.109 14.326 1.00 66.38 124 MET A C 1
ATOM 963 O O . MET A 1 124 ? 2.640 -3.787 13.525 1.00 66.38 124 MET A O 1
ATOM 967 N N . ASP A 1 125 ? 4.280 -3.629 15.033 1.00 65.00 125 ASP A N 1
ATOM 968 C CA . ASP A 1 125 ? 4.758 -5.017 14.936 1.00 65.00 125 ASP A CA 1
ATOM 969 C C . ASP A 1 125 ? 3.682 -6.043 15.335 1.00 65.00 125 ASP A C 1
ATOM 971 O O . ASP A 1 125 ? 3.605 -7.144 14.783 1.00 65.00 125 ASP A O 1
ATOM 975 N N . LYS A 1 126 ? 2.809 -5.653 16.267 1.00 69.88 126 LYS A N 1
ATOM 976 C CA . LYS A 1 126 ? 1.702 -6.469 16.790 1.00 69.88 126 LYS A CA 1
ATOM 977 C C . LYS A 1 126 ? 0.360 -6.166 16.133 1.00 69.88 126 LYS A C 1
ATOM 979 O O . LYS A 1 126 ? -0.632 -6.824 16.445 1.00 69.88 126 LYS A O 1
ATOM 984 N N . SER A 1 127 ? 0.320 -5.181 15.243 1.00 80.62 127 SER A N 1
ATOM 985 C CA . SER A 1 127 ? -0.901 -4.777 14.557 1.00 80.62 127 SER A CA 1
ATOM 986 C C . SER A 1 127 ? -1.345 -5.857 13.567 1.00 80.62 127 SER A C 1
ATOM 988 O O . SER A 1 127 ? -0.499 -6.410 12.857 1.00 80.62 127 SER A O 1
ATOM 990 N N . PRO A 1 128 ? -2.642 -6.201 13.511 1.00 85.12 128 PRO A N 1
ATOM 991 C CA . PRO A 1 128 ? -3.131 -7.264 12.644 1.00 85.12 128 PRO A CA 1
ATOM 992 C C . PRO A 1 128 ? -2.876 -6.937 11.169 1.00 85.12 128 PRO A C 1
ATOM 994 O O . PRO A 1 128 ? -3.080 -5.809 10.722 1.00 85.12 128 PRO A O 1
ATOM 997 N N . VAL A 1 129 ? -2.447 -7.949 10.409 1.00 91.44 129 VAL A N 1
ATOM 998 C CA . VAL A 1 129 ? -2.382 -7.869 8.944 1.00 91.44 129 VAL A CA 1
ATOM 999 C C . VAL A 1 129 ? -3.795 -8.012 8.400 1.00 91.44 129 VAL A C 1
ATOM 1001 O O . VAL A 1 129 ? -4.438 -9.041 8.610 1.00 91.44 129 VAL A O 1
ATOM 1004 N N . VAL A 1 130 ? -4.259 -6.990 7.692 1.00 92.12 130 VAL A N 1
ATOM 1005 C CA . VAL A 1 130 ? -5.611 -6.934 7.116 1.00 92.12 130 VAL A CA 1
ATOM 1006 C C . VAL A 1 130 ? -5.611 -7.227 5.620 1.00 92.12 130 VAL A C 1
ATOM 1008 O O . VAL A 1 130 ? -6.562 -7.790 5.093 1.00 92.12 130 VAL A O 1
ATOM 1011 N N . ALA A 1 131 ? -4.508 -6.939 4.933 1.00 95.44 131 ALA A N 1
ATOM 1012 C CA . ALA A 1 131 ? -4.329 -7.310 3.542 1.00 95.44 131 ALA A CA 1
ATOM 1013 C C . ALA A 1 131 ? -2.861 -7.614 3.246 1.00 95.44 131 ALA A C 1
ATOM 1015 O O . ALA A 1 131 ? -1.943 -7.139 3.918 1.00 95.44 131 ALA A O 1
ATOM 1016 N N . THR A 1 132 ? -2.633 -8.453 2.243 1.00 96.12 132 THR A N 1
ATOM 1017 C CA . THR A 1 132 ? -1.308 -8.791 1.729 1.00 96.12 132 THR A CA 1
ATOM 1018 C C . THR A 1 132 ? -1.292 -8.593 0.227 1.00 96.12 132 THR A C 1
ATOM 1020 O O . THR A 1 132 ? -2.094 -9.179 -0.497 1.00 96.12 132 THR A O 1
ATOM 1023 N N . LEU A 1 133 ? -0.349 -7.782 -0.226 1.00 95.75 133 LEU A N 1
ATOM 1024 C CA . LEU A 1 133 ? -0.127 -7.419 -1.609 1.00 95.75 133 LEU A CA 1
ATOM 1025 C C . LEU A 1 133 ? 1.179 -8.051 -2.095 1.00 95.75 133 LEU A C 1
ATOM 1027 O O . LEU A 1 133 ? 2.103 -8.325 -1.318 1.00 95.75 133 LEU A O 1
ATOM 1031 N N . LYS A 1 134 ? 1.256 -8.273 -3.400 1.00 93.19 134 LYS A N 1
ATOM 1032 C CA . LYS A 1 134 ? 2.451 -8.729 -4.103 1.00 93.19 134 LYS A CA 1
ATOM 1033 C C . LYS A 1 134 ? 2.743 -7.748 -5.225 1.00 93.19 134 LYS A C 1
ATOM 1035 O O . LYS A 1 134 ? 1.878 -7.520 -6.060 1.00 93.19 134 LYS A O 1
ATOM 1040 N N . LEU A 1 135 ? 3.959 -7.214 -5.259 1.00 91.12 135 LEU A N 1
ATOM 1041 C CA . LEU A 1 135 ? 4.434 -6.420 -6.388 1.00 91.12 135 LEU A CA 1
ATOM 1042 C C . LEU A 1 135 ? 4.639 -7.349 -7.592 1.00 91.12 135 LEU A C 1
ATOM 1044 O O . LEU A 1 135 ? 5.315 -8.377 -7.464 1.00 91.12 135 LEU A O 1
ATOM 1048 N N . VAL A 1 136 ? 3.991 -7.041 -8.714 1.00 91.12 136 VAL A N 1
ATOM 1049 C CA . VAL A 1 136 ? 4.001 -7.884 -9.923 1.00 91.12 136 VAL A CA 1
ATOM 1050 C C . VAL A 1 136 ? 4.594 -7.195 -11.140 1.00 91.12 136 VAL A C 1
ATOM 1052 O O . VAL A 1 136 ? 5.068 -7.903 -12.025 1.00 91.12 136 VAL A O 1
ATOM 1055 N N . ASP A 1 137 ? 4.603 -5.864 -11.166 1.00 90.75 137 ASP A N 1
ATOM 1056 C CA . ASP A 1 137 ? 5.211 -5.085 -12.240 1.00 90.75 137 ASP A CA 1
ATOM 1057 C C . ASP A 1 137 ? 5.764 -3.752 -11.723 1.00 90.75 137 ASP A C 1
ATOM 1059 O O . ASP A 1 137 ? 5.201 -3.149 -10.802 1.00 90.75 137 ASP A O 1
ATOM 1063 N N . GLU A 1 138 ? 6.862 -3.315 -12.334 1.00 91.12 138 GLU A N 1
ATOM 1064 C CA . GLU A 1 138 ? 7.535 -2.041 -12.082 1.00 91.12 138 GLU A CA 1
ATOM 1065 C C . GLU A 1 138 ? 7.915 -1.398 -13.423 1.00 91.12 138 GLU A C 1
ATOM 1067 O O . GLU A 1 138 ? 8.870 -1.815 -14.086 1.00 91.12 138 GLU A O 1
ATOM 1072 N N . ASP A 1 139 ? 7.202 -0.344 -13.811 1.00 92.81 139 ASP A N 1
ATOM 1073 C CA . ASP A 1 139 ? 7.526 0.441 -14.995 1.00 92.81 139 ASP A CA 1
ATOM 1074 C C . ASP A 1 139 ? 8.378 1.651 -14.605 1.00 92.81 139 ASP A C 1
ATOM 1076 O O . ASP A 1 139 ? 7.898 2.727 -14.237 1.00 92.81 139 ASP A O 1
ATOM 1080 N N . HIS A 1 140 ? 9.688 1.471 -14.721 1.00 90.81 140 HIS A N 1
ATOM 1081 C CA . HIS A 1 140 ? 10.690 2.504 -14.455 1.00 90.81 140 HIS A CA 1
ATOM 1082 C C . HIS A 1 140 ? 10.635 3.677 -15.427 1.00 90.81 140 HIS A C 1
ATOM 1084 O O . HIS A 1 140 ? 11.037 4.790 -15.089 1.00 90.81 140 HIS A O 1
ATOM 1090 N N . LYS A 1 141 ? 10.157 3.439 -16.649 1.00 92.00 141 LYS A N 1
ATOM 1091 C CA . LYS A 1 141 ? 10.101 4.469 -17.683 1.00 92.00 141 LYS A CA 1
ATOM 1092 C C . LYS A 1 141 ? 8.975 5.452 -17.388 1.00 92.00 141 LYS A C 1
ATOM 1094 O O . LYS A 1 141 ? 9.160 6.655 -17.577 1.00 92.00 141 LYS A O 1
ATOM 1099 N N . HIS A 1 142 ? 7.837 4.948 -16.925 1.00 92.62 142 HIS A N 1
ATOM 1100 C CA . HIS A 1 142 ? 6.653 5.762 -16.654 1.00 92.62 142 HIS A CA 1
ATOM 1101 C C . HIS A 1 142 ? 6.418 6.006 -15.151 1.00 92.62 142 HIS A C 1
ATOM 1103 O O . HIS A 1 142 ? 5.533 6.771 -14.785 1.00 92.62 142 HIS A O 1
ATOM 1109 N N . ASN A 1 143 ? 7.264 5.453 -14.275 1.00 94.00 143 ASN A N 1
ATOM 1110 C CA . ASN A 1 143 ? 7.150 5.524 -12.815 1.00 94.00 143 ASN A CA 1
ATOM 1111 C C . ASN A 1 143 ? 5.810 4.996 -12.287 1.00 94.00 143 ASN A C 1
ATOM 1113 O O . ASN A 1 143 ? 5.146 5.659 -11.483 1.00 94.00 143 ASN A O 1
ATOM 1117 N N . SER A 1 144 ? 5.429 3.797 -12.722 1.00 95.25 144 SER A N 1
ATOM 1118 C CA . SER A 1 144 ? 4.253 3.091 -12.215 1.00 95.25 144 SER A CA 1
ATOM 1119 C C . SER A 1 144 ? 4.609 1.722 -11.641 1.00 95.25 144 SER A C 1
ATOM 1121 O O . SER A 1 144 ? 5.634 1.124 -11.968 1.00 95.25 144 SER A O 1
ATOM 1123 N N . ILE A 1 145 ? 3.774 1.251 -10.720 1.00 95.25 145 ILE A N 1
ATOM 1124 C CA . ILE A 1 145 ? 3.895 -0.051 -10.067 1.00 95.25 145 ILE A CA 1
ATOM 1125 C C . ILE A 1 145 ? 2.532 -0.724 -10.001 1.00 95.25 145 ILE A C 1
ATOM 1127 O O . ILE A 1 145 ? 1.507 -0.062 -9.811 1.00 95.25 145 ILE A O 1
ATOM 1131 N N . VAL A 1 146 ? 2.528 -2.049 -10.113 1.00 95.56 146 VAL A N 1
ATOM 1132 C CA . VAL A 1 146 ? 1.306 -2.853 -10.043 1.00 95.56 146 VAL A CA 1
ATOM 1133 C C . VAL A 1 146 ? 1.413 -3.863 -8.914 1.00 95.56 146 VAL A C 1
ATOM 1135 O O . VAL A 1 146 ? 2.353 -4.659 -8.848 1.00 95.56 146 VAL A O 1
ATOM 1138 N N . PHE A 1 147 ? 0.410 -3.863 -8.044 1.00 95.62 147 PHE A N 1
ATOM 1139 C CA . PHE A 1 147 ? 0.244 -4.853 -6.994 1.00 95.62 147 PHE A CA 1
ATOM 1140 C C . PHE A 1 147 ? -0.939 -5.767 -7.282 1.00 95.62 147 PHE A C 1
ATOM 1142 O O . PHE A 1 147 ? -2.044 -5.295 -7.537 1.00 95.62 147 PHE A O 1
ATOM 1149 N N . ASP A 1 148 ? -0.736 -7.069 -7.111 1.00 96.56 148 ASP A N 1
ATOM 1150 C CA . ASP A 1 148 ? -1.830 -8.017 -6.930 1.00 96.56 148 ASP A CA 1
ATOM 1151 C C . ASP A 1 148 ? -2.202 -8.097 -5.446 1.00 96.56 148 ASP A C 1
ATOM 1153 O O . ASP A 1 148 ? -1.333 -8.215 -4.572 1.00 96.56 148 ASP A O 1
ATOM 1157 N N . VAL A 1 149 ? -3.501 -8.096 -5.153 1.00 96.19 149 VAL A N 1
ATOM 1158 C CA . VAL A 1 149 ? -4.023 -8.340 -3.806 1.00 96.19 149 VAL A CA 1
ATOM 1159 C C . VAL A 1 149 ? -4.142 -9.847 -3.597 1.00 96.19 149 VAL A C 1
ATOM 1161 O O . VAL A 1 149 ? -5.013 -10.516 -4.148 1.00 96.19 149 VAL A O 1
ATOM 1164 N N . VAL A 1 150 ? -3.225 -10.396 -2.801 1.00 95.31 150 VAL A N 1
ATOM 1165 C CA . VAL A 1 150 ? -3.133 -11.836 -2.506 1.00 95.31 150 VAL A CA 1
ATOM 1166 C C . VAL A 1 150 ? -4.164 -12.247 -1.461 1.00 95.31 150 VAL A C 1
ATOM 1168 O O . VAL A 1 150 ? -4.720 -13.341 -1.522 1.00 95.31 150 VAL A O 1
ATOM 1171 N N . ASN A 1 151 ? -4.383 -11.381 -0.477 1.00 95.81 151 ASN A N 1
ATOM 1172 C CA . ASN A 1 151 ? -5.369 -11.566 0.574 1.00 95.81 151 ASN A CA 1
ATOM 1173 C C . ASN A 1 151 ? -5.879 -10.198 1.023 1.00 95.81 151 ASN A C 1
ATOM 1175 O O . ASN A 1 151 ? -5.081 -9.274 1.164 1.00 95.81 151 ASN A O 1
ATOM 1179 N N . ASP A 1 152 ? -7.172 -10.096 1.292 1.00 95.12 152 ASP A N 1
ATOM 1180 C CA . ASP A 1 152 ? -7.809 -8.909 1.852 1.00 95.12 152 ASP A CA 1
ATOM 1181 C C . ASP A 1 152 ? -8.965 -9.359 2.749 1.00 95.12 152 ASP A C 1
ATOM 1183 O O . ASP A 1 152 ? -9.993 -9.833 2.263 1.00 95.12 152 ASP A O 1
ATOM 1187 N N . SER A 1 153 ? -8.786 -9.245 4.065 1.00 92.25 153 SER A N 1
ATOM 1188 C CA . SER A 1 153 ? -9.829 -9.582 5.036 1.00 92.25 153 SER A CA 1
ATOM 1189 C C . SER A 1 153 ? -10.906 -8.504 5.145 1.00 92.25 153 SER A C 1
ATOM 1191 O O . SER A 1 153 ? -11.966 -8.773 5.709 1.00 92.25 153 SER A O 1
ATOM 1193 N N . THR A 1 154 ? -10.660 -7.308 4.603 1.00 90.50 154 THR A N 1
ATOM 1194 C CA . THR A 1 154 ? -11.625 -6.203 4.588 1.00 90.50 154 THR A CA 1
ATOM 1195 C C . THR A 1 154 ? -12.629 -6.339 3.444 1.00 90.50 154 THR A C 1
ATOM 1197 O O . THR A 1 154 ? -13.765 -5.889 3.568 1.00 90.50 154 THR A O 1
ATOM 1200 N N . GLY A 1 155 ? -12.223 -6.973 2.338 1.00 93.12 155 GLY A N 1
ATOM 1201 C CA . GLY A 1 155 ? -13.022 -7.101 1.118 1.00 93.12 155 GLY A CA 1
ATOM 1202 C C . GLY A 1 155 ? -13.222 -5.781 0.366 1.00 93.12 155 GLY A C 1
ATOM 1203 O O . GLY A 1 155 ? -14.154 -5.678 -0.432 1.00 93.12 155 GLY A O 1
ATOM 1204 N N . THR A 1 156 ? -12.393 -4.771 0.637 1.00 92.75 156 THR A N 1
ATOM 1205 C CA . THR A 1 156 ? -12.540 -3.411 0.092 1.00 92.75 156 THR A CA 1
ATOM 1206 C C . THR A 1 156 ? -11.537 -3.080 -1.004 1.00 92.75 156 THR A C 1
ATOM 1208 O O . THR A 1 156 ? -11.749 -2.135 -1.767 1.00 92.75 156 THR A O 1
ATOM 1211 N N . LEU A 1 157 ? -10.456 -3.852 -1.117 1.00 94.12 157 LEU A N 1
ATOM 1212 C CA . LEU A 1 157 ? -9.435 -3.633 -2.130 1.00 94.12 157 LEU A CA 1
ATOM 1213 C C . LEU A 1 157 ? -9.815 -4.312 -3.456 1.00 94.12 157 LEU A C 1
ATOM 1215 O O . LEU A 1 157 ? -10.354 -5.423 -3.467 1.00 94.12 157 LEU A O 1
ATOM 1219 N N . PRO A 1 158 ? -9.509 -3.684 -4.606 1.00 94.38 158 PRO A N 1
ATOM 1220 C CA . PRO A 1 158 ? -9.637 -4.341 -5.898 1.00 94.38 158 PRO A CA 1
ATOM 1221 C C . PRO A 1 158 ? -8.606 -5.471 -6.012 1.00 94.38 158 PRO A C 1
ATOM 1223 O O . PRO A 1 158 ? -7.587 -5.476 -5.331 1.00 94.38 158 PRO A O 1
ATOM 1226 N N . LYS A 1 159 ? -8.830 -6.423 -6.925 1.00 94.75 159 LYS A N 1
ATOM 1227 C CA . LYS A 1 159 ? -7.905 -7.557 -7.127 1.00 94.75 159 LYS A CA 1
ATOM 1228 C C . LYS A 1 159 ? -6.487 -7.128 -7.512 1.00 94.75 159 LYS A C 1
ATOM 1230 O O . LYS A 1 159 ? -5.533 -7.834 -7.204 1.00 94.75 159 LYS A O 1
ATOM 1235 N N . GLN A 1 160 ? -6.376 -6.006 -8.212 1.00 95.69 160 GLN A N 1
ATOM 1236 C CA . GLN A 1 160 ? -5.125 -5.434 -8.671 1.00 95.69 160 GLN A CA 1
ATOM 1237 C C . GLN A 1 160 ? -5.179 -3.921 -8.476 1.00 95.69 160 GLN A C 1
ATOM 1239 O O . GLN A 1 160 ? -6.235 -3.315 -8.667 1.00 95.69 160 GLN A O 1
ATOM 1244 N N . ILE A 1 161 ? -4.052 -3.340 -8.081 1.00 96.38 161 ILE A N 1
ATOM 1245 C CA . ILE A 1 161 ? -3.896 -1.916 -7.798 1.00 96.38 161 ILE A CA 1
ATOM 1246 C C . ILE A 1 161 ? -2.719 -1.417 -8.627 1.00 96.38 161 ILE A C 1
ATOM 1248 O O . ILE A 1 161 ? -1.605 -1.915 -8.471 1.00 96.38 161 ILE A O 1
ATOM 1252 N N . THR A 1 162 ? -2.962 -0.433 -9.487 1.00 97.25 162 THR A N 1
ATOM 1253 C CA . THR A 1 162 ? -1.897 0.269 -10.216 1.00 97.25 162 THR A CA 1
ATOM 1254 C C . THR A 1 162 ? -1.687 1.635 -9.589 1.00 97.25 162 THR A C 1
ATOM 1256 O O . THR A 1 162 ? -2.649 2.373 -9.392 1.00 97.25 162 THR A O 1
ATOM 1259 N N . LEU A 1 163 ? -0.444 1.973 -9.269 1.00 96.75 163 LEU A N 1
ATOM 1260 C CA . LEU A 1 163 ? -0.067 3.257 -8.691 1.00 96.75 163 LEU A CA 1
ATOM 1261 C C . LEU A 1 163 ? 0.969 3.921 -9.585 1.00 96.75 163 LEU A C 1
ATOM 1263 O O . LEU A 1 163 ? 1.875 3.254 -10.075 1.00 96.75 163 LEU A O 1
ATOM 1267 N N . ALA A 1 164 ? 0.888 5.238 -9.726 1.00 96.62 164 ALA A N 1
ATOM 1268 C CA . ALA A 1 164 ? 1.943 6.025 -10.346 1.00 96.62 164 ALA A CA 1
ATOM 1269 C C . ALA A 1 164 ? 2.533 7.026 -9.356 1.00 96.62 164 ALA A C 1
ATOM 1271 O O . ALA A 1 164 ? 1.883 7.458 -8.396 1.00 96.62 164 ALA A O 1
ATOM 1272 N N . LYS A 1 165 ? 3.806 7.349 -9.568 1.00 95.44 165 LYS A N 1
ATOM 1273 C CA . LYS A 1 165 ? 4.596 8.163 -8.651 1.00 95.44 165 LYS A CA 1
ATOM 1274 C C . LYS A 1 165 ? 4.373 9.654 -8.891 1.00 95.44 165 LYS A C 1
ATOM 1276 O O . LYS A 1 165 ? 4.311 10.104 -10.031 1.00 95.44 165 LYS A O 1
ATOM 1281 N N . ASN A 1 166 ? 4.360 10.430 -7.809 1.00 92.38 166 ASN A N 1
ATOM 1282 C CA . ASN A 1 166 ? 4.390 11.897 -7.810 1.00 92.38 166 ASN A CA 1
ATOM 1283 C C . ASN A 1 166 ? 3.291 12.558 -8.666 1.00 92.38 166 ASN A C 1
ATOM 1285 O O . ASN A 1 166 ? 3.545 13.556 -9.342 1.00 92.38 166 ASN A O 1
ATOM 1289 N N . LEU A 1 167 ? 2.071 12.012 -8.638 1.00 95.31 167 LEU A N 1
ATOM 1290 C CA . LEU A 1 167 ? 0.954 12.591 -9.381 1.00 95.31 167 LEU A CA 1
ATOM 1291 C C . LEU A 1 167 ? 0.558 13.971 -8.815 1.00 95.31 167 LEU A C 1
ATOM 1293 O O . LEU A 1 167 ? 0.597 14.158 -7.595 1.00 95.31 167 LEU A O 1
ATOM 1297 N N . PRO A 1 168 ? 0.134 14.932 -9.664 1.00 94.88 168 PRO A N 1
ATOM 1298 C CA . PRO A 1 168 ? -0.177 16.302 -9.248 1.00 94.88 168 PRO A CA 1
ATOM 1299 C C . PRO A 1 168 ? -1.198 16.397 -8.112 1.00 94.88 168 PRO A C 1
ATOM 1301 O O . PRO A 1 168 ? -1.055 17.226 -7.215 1.00 94.88 168 PRO A O 1
ATOM 1304 N N . LYS A 1 169 ? -2.207 15.520 -8.126 1.00 95.00 169 LYS A N 1
ATOM 1305 C CA . LYS A 1 169 ? -3.284 15.492 -7.133 1.00 95.00 169 LYS A CA 1
ATOM 1306 C C . LYS A 1 169 ? -2.939 14.811 -5.813 1.00 95.00 169 LYS A C 1
ATOM 1308 O O . LYS A 1 169 ? -3.769 14.817 -4.905 1.00 95.00 169 LYS A O 1
ATOM 1313 N N . PHE A 1 170 ? -1.736 14.254 -5.665 1.00 96.56 170 PHE A N 1
ATOM 1314 C CA . PHE A 1 170 ? -1.389 13.455 -4.491 1.00 96.56 170 PHE A CA 1
ATOM 1315 C C . PHE A 1 170 ? -1.694 14.176 -3.167 1.00 96.56 170 PHE A C 1
ATOM 1317 O O . PHE A 1 170 ? -2.359 13.608 -2.310 1.00 96.56 170 PHE A O 1
ATOM 1324 N N . GLU A 1 171 ? -1.258 15.430 -3.000 1.00 97.00 171 GLU A N 1
ATOM 1325 C CA . GLU A 1 171 ? -1.448 16.178 -1.743 1.00 97.00 171 GLU A CA 1
ATOM 1326 C C . GLU A 1 171 ? -2.916 16.471 -1.423 1.00 97.00 171 GLU A C 1
ATOM 1328 O O . GLU A 1 171 ? -3.315 16.473 -0.257 1.00 97.00 171 GLU A O 1
ATOM 1333 N N . GLU A 1 172 ? -3.715 16.749 -2.450 1.00 97.19 172 GLU A N 1
ATOM 1334 C CA . GLU A 1 172 ? -5.147 17.003 -2.303 1.00 97.19 172 GLU A CA 1
ATOM 1335 C C . GLU A 1 172 ? -5.864 15.720 -1.885 1.00 97.19 172 GLU A C 1
ATOM 1337 O O . GLU A 1 172 ? -6.554 15.703 -0.863 1.00 97.19 172 GLU A O 1
ATOM 1342 N N . ASN A 1 173 ? -5.607 14.627 -2.605 1.00 96.62 173 ASN A N 1
ATOM 1343 C CA . ASN A 1 173 ? -6.190 13.318 -2.325 1.00 96.62 173 ASN A CA 1
ATOM 1344 C C . ASN A 1 173 ? -5.759 12.782 -0.966 1.00 96.62 173 ASN A C 1
ATOM 1346 O O . ASN A 1 173 ? -6.576 12.239 -0.230 1.00 96.62 173 ASN A O 1
ATOM 1350 N N . TYR A 1 174 ? -4.500 12.989 -0.593 1.00 96.69 174 TYR A N 1
ATOM 1351 C CA . TYR A 1 174 ? -3.985 12.589 0.705 1.00 96.69 174 TYR A CA 1
ATOM 1352 C C . TYR A 1 174 ? -4.715 13.307 1.847 1.00 96.69 174 TYR A C 1
ATOM 1354 O O . TYR A 1 174 ? -5.180 12.667 2.789 1.00 96.69 174 TYR A O 1
ATOM 1362 N N . LYS A 1 175 ? -4.889 14.634 1.755 1.00 96.69 175 LYS A N 1
ATOM 1363 C CA . LYS A 1 175 ? -5.641 15.413 2.758 1.00 96.69 175 LYS A CA 1
ATOM 1364 C C . LYS A 1 175 ? -7.115 15.023 2.806 1.00 96.69 175 LYS A C 1
ATOM 1366 O O . LYS A 1 175 ? -7.692 14.933 3.894 1.00 96.69 175 LYS A O 1
ATOM 1371 N N . TYR A 1 176 ? -7.718 14.809 1.641 1.00 97.00 176 TYR A N 1
ATOM 1372 C CA . TYR A 1 176 ? -9.089 14.327 1.524 1.00 97.00 176 TYR A CA 1
ATOM 1373 C C . TYR A 1 176 ? -9.259 12.982 2.241 1.00 97.00 176 TYR A C 1
ATOM 1375 O O . TYR A 1 176 ? -10.101 12.870 3.133 1.00 97.00 176 TYR A O 1
ATOM 1383 N N . LEU A 1 177 ? -8.408 12.003 1.926 1.00 96.38 177 LEU A N 1
ATOM 1384 C CA . LEU A 1 177 ? -8.454 10.670 2.515 1.00 96.38 177 LEU A CA 1
ATOM 1385 C C . LEU A 1 177 ? -8.193 10.708 4.025 1.00 96.38 177 LEU A C 1
ATOM 1387 O O . LEU A 1 177 ? -8.965 10.128 4.777 1.00 96.38 177 LEU A O 1
ATOM 1391 N N . GLN A 1 178 ? -7.201 11.464 4.505 1.00 94.62 178 GLN A N 1
ATOM 1392 C CA . GLN A 1 178 ? -6.976 11.657 5.948 1.00 94.62 178 GLN A CA 1
ATOM 1393 C C . GLN A 1 178 ? -8.236 12.181 6.663 1.00 94.62 178 GLN A C 1
ATOM 1395 O O . GLN A 1 178 ? -8.645 11.650 7.699 1.00 94.62 178 GLN A O 1
ATOM 1400 N N . SER A 1 179 ? -8.907 13.178 6.075 1.00 95.38 179 SER A N 1
ATOM 1401 C CA . SER A 1 179 ? -10.159 13.728 6.616 1.00 95.38 179 SER A CA 1
ATOM 1402 C C . SER A 1 179 ? -11.293 12.697 6.589 1.00 95.38 179 SER A C 1
ATOM 1404 O O . SER A 1 179 ? -12.074 12.602 7.538 1.00 95.38 179 SER A O 1
ATOM 1406 N N . TYR A 1 180 ? -11.369 11.896 5.524 1.00 95.88 180 TYR A N 1
ATOM 1407 C CA . TYR A 1 180 ? -12.341 10.814 5.382 1.00 95.88 180 TYR A CA 1
ATOM 1408 C C . TYR A 1 180 ? -12.169 9.762 6.485 1.00 95.88 180 TYR A C 1
ATOM 1410 O O . TYR A 1 180 ? -13.135 9.405 7.160 1.00 95.88 180 TYR A O 1
ATOM 1418 N N . CYS A 1 181 ? -10.938 9.315 6.731 1.00 93.38 181 CYS A N 1
ATOM 1419 C CA . CYS A 1 181 ? -10.633 8.299 7.739 1.00 93.38 181 CYS A CA 1
ATOM 1420 C C . CYS A 1 181 ? -10.899 8.790 9.165 1.00 93.38 181 CYS A C 1
ATOM 1422 O O . CYS A 1 181 ? -11.445 8.044 9.986 1.00 93.38 181 CYS A O 1
ATOM 1424 N N . ALA A 1 182 ? -10.594 10.060 9.451 1.00 92.06 182 ALA A N 1
ATOM 1425 C CA . ALA A 1 182 ? -10.940 10.688 10.723 1.00 92.06 182 ALA A CA 1
ATOM 1426 C C . ALA A 1 182 ? -12.462 10.714 10.952 1.00 92.06 182 ALA A C 1
ATOM 1428 O O . ALA A 1 182 ? -12.930 10.311 12.015 1.00 92.06 182 ALA A O 1
ATOM 1429 N N . ASN A 1 183 ? -13.240 11.091 9.934 1.00 94.31 183 ASN A N 1
ATOM 1430 C CA . ASN A 1 183 ? -14.704 11.101 10.004 1.00 94.31 183 ASN A CA 1
ATOM 1431 C C . ASN A 1 183 ? -15.297 9.684 10.131 1.00 94.31 183 ASN A C 1
ATOM 1433 O O . ASN A 1 183 ? -16.245 9.462 10.881 1.00 94.31 183 ASN A O 1
ATOM 1437 N N . SER A 1 184 ? -14.736 8.696 9.428 1.00 93.31 184 SER A N 1
ATOM 1438 C CA . SER A 1 184 ? -15.140 7.289 9.578 1.00 93.31 184 SER A CA 1
ATOM 1439 C C . SER A 1 184 ? -14.950 6.805 11.024 1.00 93.31 184 SER A C 1
ATOM 1441 O O . SER A 1 184 ? -15.858 6.219 11.624 1.00 93.31 184 SER A O 1
ATOM 1443 N N . THR A 1 185 ? -13.809 7.160 11.621 1.00 89.38 185 THR A N 1
ATOM 1444 C CA . THR A 1 185 ? -13.496 6.865 13.025 1.00 89.38 185 THR A CA 1
ATOM 1445 C C . THR A 1 185 ? -14.484 7.537 13.980 1.00 89.38 185 THR A C 1
ATOM 1447 O O . THR A 1 185 ? -15.032 6.888 14.874 1.00 89.38 185 THR A O 1
ATOM 1450 N N . GLU A 1 186 ? -14.779 8.821 13.771 1.00 90.62 186 GLU A N 1
ATOM 1451 C CA . GLU A 1 186 ? -15.764 9.564 14.565 1.00 90.62 186 GLU A CA 1
ATOM 1452 C C . GLU A 1 186 ? -17.145 8.895 14.521 1.00 90.62 186 GLU A C 1
ATOM 1454 O O . GLU A 1 186 ? -17.707 8.571 15.570 1.00 90.62 186 GLU A O 1
ATOM 1459 N N . LYS A 1 187 ? -17.642 8.561 13.324 1.00 92.44 187 LYS A N 1
ATOM 1460 C CA . LYS A 1 187 ? -18.927 7.864 13.141 1.00 92.44 187 LYS A CA 1
ATOM 1461 C C . LYS A 1 187 ? -18.980 6.512 13.851 1.00 92.44 187 LYS A C 1
ATOM 1463 O O . LYS A 1 187 ? -20.045 6.113 14.331 1.00 92.44 187 LYS A O 1
ATOM 1468 N N . MET A 1 188 ? -17.870 5.773 13.904 1.00 91.44 188 MET A N 1
ATOM 1469 C CA . MET A 1 188 ? -17.795 4.527 14.672 1.00 91.44 188 MET A CA 1
ATOM 1470 C C . MET A 1 188 ? -17.968 4.804 16.168 1.00 91.44 188 MET A C 1
ATOM 1472 O O . MET A 1 188 ? -18.811 4.173 16.815 1.00 91.44 188 MET A O 1
ATOM 1476 N N . TYR A 1 189 ? -17.214 5.759 16.714 1.00 88.62 189 TYR A N 1
ATOM 1477 C CA . TYR A 1 189 ? -17.306 6.113 18.128 1.00 88.62 189 TYR A CA 1
ATOM 1478 C C . TYR A 1 189 ? -18.694 6.638 18.497 1.00 88.62 189 TYR A C 1
ATOM 1480 O O . TYR A 1 189 ? -19.259 6.187 19.492 1.00 88.62 189 TYR A O 1
ATOM 1488 N N . GLU A 1 190 ? -19.297 7.506 17.688 1.00 91.56 190 GLU A N 1
ATOM 1489 C CA . GLU A 1 190 ? -20.660 8.000 17.914 1.00 91.56 190 GLU A CA 1
ATOM 1490 C C . GLU A 1 190 ? -21.685 6.864 18.031 1.00 91.56 190 GLU A C 1
ATOM 1492 O O . GLU A 1 190 ? -22.560 6.905 18.900 1.00 91.56 190 GLU A O 1
ATOM 1497 N N . LYS A 1 191 ? -21.550 5.813 17.212 1.00 91.19 191 LYS A N 1
ATOM 1498 C CA . LYS A 1 191 ? -22.417 4.626 17.268 1.00 91.19 191 LYS A CA 1
ATOM 1499 C C . LYS A 1 191 ? -22.152 3.753 18.495 1.00 91.19 191 LYS A C 1
ATOM 1501 O O . LYS A 1 191 ? -23.093 3.196 19.056 1.00 91.19 191 LYS A O 1
ATOM 1506 N N . MET A 1 192 ? -20.897 3.621 18.922 1.00 89.75 192 MET A N 1
ATOM 1507 C CA . MET A 1 192 ? -20.512 2.737 20.033 1.00 89.75 192 MET A CA 1
ATOM 1508 C C . MET A 1 192 ? -20.695 3.369 21.418 1.00 89.75 192 MET A C 1
ATOM 1510 O O . MET A 1 192 ? -21.015 2.673 22.383 1.00 89.75 192 MET A O 1
ATOM 1514 N N . MET A 1 193 ? -20.507 4.684 21.541 1.00 86.50 193 MET A N 1
ATOM 1515 C CA . MET A 1 193 ? -20.518 5.396 22.824 1.00 86.50 193 MET A CA 1
ATOM 1516 C C . MET A 1 193 ? -21.816 5.229 23.634 1.00 86.50 193 MET A C 1
ATOM 1518 O O . MET A 1 193 ? -21.722 5.063 24.854 1.00 86.50 193 MET A O 1
ATOM 1522 N N . PRO A 1 194 ? -23.025 5.238 23.034 1.00 89.12 194 PRO A N 1
ATOM 1523 C CA . PRO A 1 194 ? -24.258 4.954 23.764 1.00 89.12 194 PRO A CA 1
ATOM 1524 C C . PRO A 1 194 ? -24.267 3.563 24.406 1.00 89.12 194 PRO A C 1
ATOM 1526 O O . PRO A 1 194 ? -24.677 3.431 25.558 1.00 89.12 194 PRO A O 1
ATOM 1529 N N . GLU A 1 195 ? -23.779 2.543 23.700 1.00 86.44 195 GLU A N 1
ATOM 1530 C CA . GLU A 1 195 ? -23.732 1.163 24.195 1.00 86.44 195 GLU A CA 1
ATOM 1531 C C . GLU A 1 195 ? -22.694 1.000 25.313 1.00 86.44 195 GLU A C 1
ATOM 1533 O O . GLU A 1 195 ? -22.998 0.435 26.364 1.00 86.44 195 GLU A O 1
ATOM 1538 N N . ILE A 1 196 ? -21.514 1.611 25.168 1.00 83.38 196 ILE A N 1
ATOM 1539 C CA . ILE A 1 196 ? -20.488 1.643 26.226 1.00 83.38 196 ILE A CA 1
ATOM 1540 C C . ILE A 1 196 ? -21.034 2.320 27.494 1.00 83.38 196 ILE A C 1
ATOM 1542 O O . ILE A 1 196 ? -20.853 1.825 28.608 1.00 83.38 196 ILE A O 1
ATOM 1546 N N . ARG A 1 197 ? -21.756 3.439 27.347 1.00 83.69 197 ARG A N 1
ATOM 1547 C CA . ARG A 1 197 ? -22.379 4.144 28.481 1.00 83.69 197 ARG A CA 1
ATOM 1548 C C . ARG A 1 197 ? -23.462 3.316 29.173 1.00 83.69 197 ARG A C 1
ATOM 1550 O O . ARG A 1 197 ? -23.628 3.470 30.380 1.00 83.69 197 ARG A O 1
ATOM 1557 N N . LYS A 1 198 ? -24.208 2.475 28.447 1.00 83.94 198 LYS A N 1
ATOM 1558 C CA . LYS A 1 198 ? -25.192 1.553 29.042 1.00 83.94 198 LYS A CA 1
ATOM 1559 C C . LYS A 1 198 ? -24.501 0.460 29.856 1.00 83.94 198 LYS A C 1
ATOM 1561 O O . LYS A 1 198 ? -24.904 0.229 30.991 1.00 83.94 198 LYS A O 1
ATOM 1566 N N . LEU A 1 199 ? -23.443 -0.148 29.316 1.00 81.31 199 LEU A N 1
ATOM 1567 C CA . LEU A 1 199 ? -22.661 -1.180 30.009 1.00 81.31 199 LEU A CA 1
ATOM 1568 C C . LEU A 1 199 ? -22.055 -0.655 31.319 1.00 81.31 199 LEU A C 1
ATOM 1570 O O . LEU A 1 199 ? -22.168 -1.308 32.350 1.00 81.31 199 LEU A O 1
ATOM 1574 N N . ASN A 1 200 ? -21.514 0.566 31.311 1.00 73.88 200 ASN A N 1
ATOM 1575 C CA . ASN A 1 200 ? -20.913 1.181 32.501 1.00 73.88 200 ASN A CA 1
ATOM 1576 C C . ASN A 1 200 ? -21.925 1.650 33.563 1.00 73.88 200 ASN A C 1
ATOM 1578 O O . ASN A 1 200 ? -21.515 1.973 34.669 1.00 73.88 200 ASN A O 1
ATOM 1582 N N . LYS A 1 201 ? -23.225 1.734 33.243 1.00 72.88 201 LYS A N 1
ATOM 1583 C CA . LYS A 1 201 ? -24.294 2.042 34.216 1.00 72.88 201 LYS A CA 1
ATOM 1584 C C . LYS A 1 201 ? -24.928 0.788 34.833 1.00 72.88 201 LYS A C 1
ATOM 1586 O O . LYS A 1 201 ? -25.740 0.921 35.742 1.00 72.88 201 LYS A O 1
ATO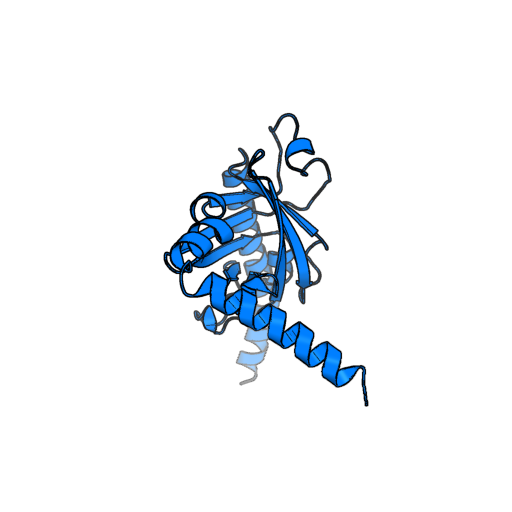M 1591 N N . GLY A 1 202 ? -24.626 -0.392 34.288 1.00 58.41 202 GLY A N 1
ATOM 1592 C CA . GLY A 1 202 ? -25.071 -1.692 34.802 1.00 58.41 202 GLY A CA 1
ATOM 1593 C C . GLY A 1 202 ? -24.049 -2.391 35.709 1.00 58.41 202 GLY A C 1
ATOM 1594 O O . GLY A 1 202 ? -24.323 -3.502 36.156 1.00 58.41 202 GLY A O 1
ATOM 1595 N N . LEU A 1 203 ? -22.897 -1.752 35.946 1.00 51.06 203 LEU A N 1
ATOM 1596 C CA . LEU A 1 203 ? -21.888 -2.069 36.964 1.00 51.06 203 LEU A CA 1
ATOM 1597 C C . LEU A 1 203 ? -22.034 -1.090 38.134 1.00 51.06 203 LEU A C 1
ATOM 1599 O O . LEU A 1 203 ? -21.771 -1.521 39.277 1.00 51.06 203 LEU A O 1
#

Sequence (203 aa):
MSGRITTLCTAFGVVIAAVGLYLPYKNELNAALYQREFLTGKWSTDAEYIINSGDLGLDKPQLIMTVQLFVDKDGSIDGEFISEGLCDAMPLTWNITFNSDSPSLINFIFARKFQIRQLVNGAMDKSPVVATLKLVDEDHKHNSIVFDVVNDSTGTLPKQITLAKNLPKFEENYKYLQSYCANSTEKMYEKMMPEIRKLNKGL

Organism: Salmonella moscow (NCBI:txid28146)

Secondary structure (DSSP, 8-state):
--HHHHHHHHHHHHHHHHHHHHHHHHHHHHHHHH-HHHHSEEEES--TT-TTGGGGT-SS----EEEEEEE-TTS-EEEEEEEHHHHHH-TT-S-EEEEBPPP-GGGGTSPPEEEEEE-BTTBSTTSPEEEEEEEEEEETTTTEEEEEEEEESSS-S-SEEEEEET-TTHHHHHHHHHHHHHHHHHHHHHHHHHHHHHHTT--

Radius of gyration: 20.66 Å; chains: 1; bounding box: 54×61×58 Å